Protein AF-A0A3D0U2L7-F1 (afdb_monomer_lite)

Secondary structure (DSSP, 8-state):
----HHHHHHHHTT-SEEEE-------THHHHTTTS---------TT-TTHHHHHHHHHHHHHH-S-SSSPP--SS--EEEES-EEEEE-TT--EEE-SS--TT-SEEE-TTGGGGBTSEE-TTS--EEE-GGGGGGEEEE-TTS-B-HHHHEEEETTEEEESS-EEEES----HHHHHHS-SEEEEETTSPPP-

Structure (mmCIF, N/CA/C/O backbone):
data_AF-A0A3D0U2L7-F1
#
_entry.id   AF-A0A3D0U2L7-F1
#
loop_
_atom_site.group_PDB
_atom_site.id
_atom_site.type_symbol
_atom_site.label_atom_id
_atom_site.label_alt_id
_atom_site.label_comp_id
_atom_site.label_asym_id
_atom_site.label_entity_id
_atom_site.label_seq_id
_atom_site.pdbx_PDB_ins_code
_atom_site.Cartn_x
_atom_site.Cartn_y
_atom_site.Cartn_z
_atom_site.occupancy
_atom_site.B_iso_or_equiv
_atom_site.auth_seq_id
_atom_site.auth_comp_id
_atom_site.auth_asym_id
_atom_site.auth_atom_id
_atom_site.pdbx_PDB_model_num
ATOM 1 N N . MET A 1 1 ? 3.841 -14.832 -9.439 1.00 59.00 1 MET A N 1
ATOM 2 C CA . MET A 1 1 ? 4.506 -14.350 -10.675 1.00 59.00 1 MET A CA 1
ATOM 3 C C . MET A 1 1 ? 5.959 -14.809 -10.644 1.00 59.00 1 MET A C 1
ATOM 5 O O . MET A 1 1 ? 6.452 -15.037 -9.545 1.00 59.00 1 MET A O 1
ATOM 9 N N . LYS A 1 2 ? 6.635 -15.027 -11.777 1.00 61.94 2 LYS A N 1
ATOM 10 C CA . LYS A 1 2 ? 8.048 -15.433 -11.740 1.00 61.94 2 LYS A CA 1
ATOM 11 C C . LYS A 1 2 ? 8.906 -14.172 -11.803 1.00 61.94 2 LYS A C 1
ATOM 13 O O . LYS A 1 2 ? 8.947 -13.522 -12.832 1.00 61.94 2 LYS A O 1
ATOM 18 N N . GLN A 1 3 ? 9.554 -13.818 -10.695 1.00 70.56 3 GLN A N 1
ATOM 19 C CA . GLN A 1 3 ? 10.630 -12.832 -10.733 1.00 70.56 3 GLN A CA 1
ATOM 20 C C . GLN A 1 3 ? 11.762 -13.405 -11.587 1.00 70.56 3 GLN A C 1
ATOM 22 O O . GLN A 1 3 ? 12.279 -14.486 -11.289 1.00 70.56 3 GLN A O 1
ATOM 27 N N . ASP A 1 4 ? 12.140 -12.693 -12.641 1.00 81.06 4 ASP A N 1
ATOM 28 C CA . ASP A 1 4 ? 13.328 -13.002 -13.421 1.00 81.06 4 ASP A CA 1
ATOM 29 C C . ASP A 1 4 ? 14.054 -11.727 -13.862 1.00 81.06 4 ASP A C 1
ATOM 31 O O . ASP A 1 4 ? 13.579 -10.604 -13.685 1.00 81.06 4 ASP A O 1
ATOM 35 N N . ALA A 1 5 ? 15.244 -11.917 -14.426 1.00 88.19 5 ALA A N 1
ATOM 36 C CA . ALA A 1 5 ? 16.128 -10.835 -14.834 1.00 88.19 5 ALA A CA 1
ATOM 37 C C . ALA A 1 5 ? 15.481 -9.854 -15.832 1.00 88.19 5 ALA A C 1
ATOM 39 O O . ALA A 1 5 ? 15.868 -8.689 -15.871 1.00 88.19 5 ALA A O 1
ATOM 40 N N . GLN A 1 6 ? 14.497 -10.292 -16.624 1.00 92.38 6 GLN A N 1
ATOM 41 C CA . GLN A 1 6 ? 13.858 -9.433 -17.622 1.00 92.38 6 GLN A CA 1
ATOM 42 C C . GLN A 1 6 ? 12.911 -8.427 -16.958 1.00 92.38 6 GLN A C 1
ATOM 44 O O . GLN A 1 6 ? 12.887 -7.259 -17.344 1.00 92.38 6 GLN A O 1
ATOM 49 N N . HIS A 1 7 ? 12.196 -8.843 -15.911 1.00 92.31 7 HIS A N 1
ATOM 50 C CA . HIS A 1 7 ? 11.360 -7.948 -15.103 1.00 92.31 7 HIS A CA 1
ATOM 51 C C . HIS A 1 7 ? 12.186 -6.900 -14.365 1.00 92.31 7 HIS A C 1
ATOM 53 O O . HIS A 1 7 ? 11.815 -5.724 -14.325 1.00 92.31 7 HIS A O 1
ATOM 59 N N . GLU A 1 8 ? 13.324 -7.318 -13.811 1.00 90.44 8 GLU A N 1
ATOM 60 C CA . GLU A 1 8 ? 14.254 -6.411 -13.141 1.00 90.44 8 GLU A CA 1
ATOM 61 C C . GLU A 1 8 ? 14.828 -5.392 -14.129 1.00 90.44 8 GLU A C 1
ATOM 63 O O . GLU A 1 8 ? 14.833 -4.195 -13.836 1.00 90.44 8 GLU A O 1
ATOM 68 N N . ALA A 1 9 ? 15.230 -5.843 -15.324 1.00 91.69 9 ALA A N 1
ATOM 69 C CA . ALA A 1 9 ? 15.728 -4.975 -16.387 1.00 91.69 9 ALA A CA 1
ATOM 70 C C . ALA A 1 9 ? 14.691 -3.912 -16.778 1.00 91.69 9 ALA A C 1
ATOM 72 O O . ALA A 1 9 ? 14.991 -2.719 -16.709 1.00 91.69 9 ALA A O 1
ATOM 73 N N . LEU A 1 10 ? 13.455 -4.323 -17.082 1.00 93.00 10 LEU A N 1
ATOM 74 C CA . LEU A 1 10 ? 12.370 -3.408 -17.446 1.00 93.00 10 LEU A CA 1
ATOM 75 C C . LEU A 1 10 ? 12.049 -2.414 -16.325 1.00 93.00 10 LEU A C 1
ATOM 77 O O . LEU A 1 10 ? 11.949 -1.213 -16.574 1.00 93.00 10 LEU A O 1
ATOM 81 N N . THR A 1 11 ? 11.923 -2.893 -15.087 1.00 92.56 11 THR A N 1
ATOM 82 C CA . THR A 1 11 ? 11.578 -2.047 -13.933 1.00 92.56 11 THR A CA 1
ATOM 83 C C . THR A 1 11 ? 12.671 -1.018 -13.641 1.00 92.56 11 THR A C 1
ATOM 85 O O . THR A 1 11 ? 12.371 0.141 -13.340 1.00 92.56 11 THR A O 1
ATOM 88 N N . SER A 1 12 ? 13.942 -1.411 -13.787 1.00 90.94 12 SER A N 1
ATOM 89 C CA . SER A 1 12 ? 15.101 -0.558 -13.492 1.00 90.94 12 SER A CA 1
ATOM 90 C C . SER A 1 12 ? 15.193 0.699 -14.366 1.00 90.94 12 SER A C 1
ATOM 92 O O . SER A 1 12 ? 15.829 1.676 -13.967 1.00 90.94 12 SER A O 1
ATOM 94 N N . LEU A 1 13 ? 14.513 0.715 -15.520 1.00 91.44 13 LEU A N 1
ATOM 95 C CA . LEU A 1 13 ? 14.414 1.892 -16.388 1.00 91.44 13 LEU A CA 1
ATOM 96 C C . LEU A 1 13 ? 13.599 3.025 -15.741 1.00 91.44 13 LEU A C 1
ATOM 98 O O . LEU A 1 13 ? 13.819 4.201 -16.042 1.00 91.44 13 LEU A O 1
ATOM 102 N N . PHE A 1 14 ? 12.669 2.684 -14.847 1.00 91.50 14 PHE A N 1
ATOM 103 C CA . PHE A 1 14 ? 11.705 3.621 -14.271 1.00 91.50 14 PHE A CA 1
ATOM 104 C C . PHE A 1 14 ? 11.969 3.898 -12.795 1.00 91.50 14 PHE A C 1
ATOM 106 O O . PHE A 1 14 ? 11.807 5.029 -12.340 1.00 91.50 14 PHE A O 1
ATOM 113 N N . THR A 1 15 ? 12.350 2.878 -12.025 1.00 89.25 15 THR A N 1
ATOM 114 C CA . THR A 1 15 ? 12.355 2.972 -10.563 1.00 89.25 15 THR A CA 1
ATOM 115 C C . THR A 1 15 ? 13.382 2.047 -9.912 1.00 89.25 15 THR A C 1
ATOM 117 O O . THR A 1 15 ? 13.985 1.180 -10.540 1.00 89.25 15 THR A O 1
ATOM 120 N N . LYS A 1 16 ? 13.585 2.254 -8.610 1.00 88.88 16 LYS A N 1
ATOM 121 C CA . LYS A 1 16 ? 14.463 1.450 -7.750 1.00 88.88 16 LYS A CA 1
ATOM 122 C C . LYS A 1 16 ? 13.713 0.368 -6.979 1.00 88.88 16 LYS A C 1
ATOM 124 O O . LYS A 1 16 ? 14.350 -0.365 -6.232 1.00 88.88 16 LYS A O 1
ATOM 129 N N . ARG A 1 17 ? 12.387 0.286 -7.119 1.00 89.62 17 ARG A N 1
ATOM 130 C CA . ARG A 1 17 ? 11.543 -0.663 -6.387 1.00 89.62 17 ARG A CA 1
ATOM 131 C C . ARG A 1 17 ? 10.712 -1.501 -7.334 1.00 89.62 17 ARG A C 1
ATOM 133 O O . ARG A 1 17 ? 10.086 -0.955 -8.234 1.00 89.62 17 ARG A O 1
ATOM 140 N N . MET A 1 18 ? 10.666 -2.801 -7.087 1.00 91.69 18 MET A N 1
ATOM 141 C CA . MET A 1 18 ? 9.826 -3.733 -7.828 1.00 91.69 18 MET A CA 1
ATOM 142 C C . MET A 1 18 ? 8.929 -4.496 -6.869 1.00 91.69 18 MET A C 1
ATOM 144 O O . MET A 1 18 ? 9.397 -5.040 -5.873 1.00 91.69 18 MET A O 1
ATOM 148 N N . LEU A 1 19 ? 7.642 -4.557 -7.194 1.00 90.69 19 LEU A 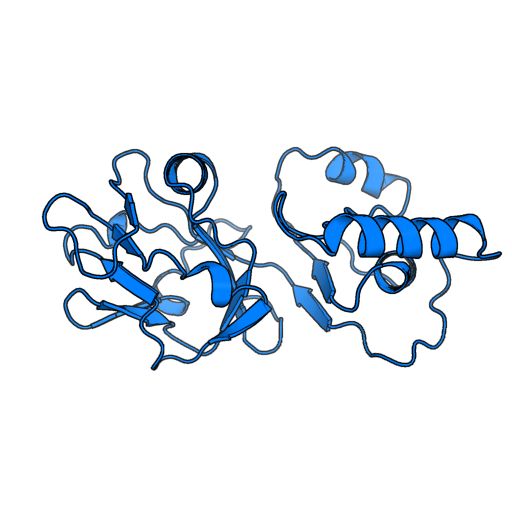N 1
ATOM 149 C CA . LEU A 1 19 ? 6.683 -5.392 -6.492 1.00 90.69 19 LEU A CA 1
ATOM 150 C C . LEU A 1 19 ? 6.503 -6.707 -7.248 1.00 90.69 19 LEU A C 1
ATOM 152 O O . LEU A 1 19 ? 6.168 -6.705 -8.431 1.00 90.69 19 LEU A O 1
ATOM 156 N N . VAL A 1 20 ? 6.672 -7.828 -6.558 1.00 90.44 20 VAL A N 1
ATOM 157 C CA . VAL A 1 20 ? 6.374 -9.159 -7.087 1.00 90.44 20 VAL A CA 1
ATOM 158 C C . VAL A 1 20 ? 5.229 -9.733 -6.277 1.00 90.44 20 VAL A C 1
ATOM 160 O O . VAL A 1 20 ? 5.362 -9.934 -5.077 1.00 90.44 20 VAL A O 1
ATOM 163 N N . THR A 1 21 ? 4.095 -10.001 -6.917 1.00 86.50 21 THR A N 1
ATOM 164 C CA . THR A 1 21 ? 2.913 -10.512 -6.219 1.00 86.50 21 THR A CA 1
ATOM 165 C C . THR A 1 21 ? 2.240 -11.654 -6.975 1.00 86.50 21 THR A C 1
ATOM 167 O O . THR A 1 21 ? 2.250 -11.720 -8.209 1.00 86.50 21 THR A O 1
ATOM 170 N N . GLY A 1 22 ? 1.680 -12.593 -6.222 1.00 81.75 22 GLY A N 1
ATOM 171 C CA . GLY A 1 22 ? 0.763 -13.628 -6.671 1.00 81.75 22 GLY A CA 1
ATOM 172 C C . GLY A 1 22 ? -0.703 -13.225 -6.527 1.00 81.75 22 GLY A C 1
ATOM 173 O O . GLY A 1 22 ? -1.568 -13.995 -6.952 1.00 81.75 22 GLY A O 1
ATOM 174 N N . LEU A 1 23 ? -0.994 -12.044 -5.964 1.00 80.56 23 LEU A N 1
ATOM 175 C CA . LEU A 1 23 ? -2.349 -11.502 -5.885 1.00 80.56 23 LEU A CA 1
ATOM 176 C C . LEU A 1 23 ? -2.966 -11.409 -7.284 1.00 80.56 23 LEU A C 1
ATOM 178 O O . LEU A 1 23 ? -2.336 -10.958 -8.240 1.00 80.56 23 LEU A O 1
ATOM 182 N N . ARG A 1 24 ? -4.214 -11.866 -7.393 1.00 81.62 24 ARG A N 1
ATOM 183 C CA . ARG A 1 24 ? -4.995 -11.842 -8.631 1.00 81.62 24 ARG A CA 1
ATOM 184 C C . ARG A 1 24 ? -5.946 -10.657 -8.566 1.00 81.62 24 ARG A C 1
ATOM 186 O O . ARG A 1 24 ? -6.946 -10.704 -7.857 1.00 81.62 24 ARG A O 1
ATOM 193 N N . LEU A 1 25 ? -5.596 -9.601 -9.282 1.00 80.94 25 LEU A N 1
ATOM 194 C CA . LEU A 1 25 ? -6.328 -8.342 -9.391 1.00 80.94 25 LEU A CA 1
ATOM 195 C C . LEU A 1 25 ? -7.288 -8.334 -10.595 1.00 80.94 25 LEU A C 1
ATOM 197 O O . LEU A 1 25 ? -8.069 -7.401 -10.755 1.00 80.94 25 LEU A O 1
ATOM 201 N N . GLY A 1 26 ? -7.232 -9.354 -11.459 1.00 84.06 26 GLY A N 1
ATOM 202 C CA . GLY A 1 26 ? -7.962 -9.379 -12.728 1.00 84.06 26 GLY A CA 1
ATOM 203 C C . GLY A 1 26 ? -7.377 -8.409 -13.758 1.00 84.06 26 GLY A C 1
ATOM 204 O O . GLY A 1 26 ? -8.089 -7.940 -14.646 1.00 84.06 26 GLY A O 1
ATOM 205 N N . ALA A 1 27 ? -6.093 -8.078 -13.625 1.00 85.81 27 ALA A N 1
ATOM 206 C CA . ALA A 1 27 ? -5.421 -7.085 -14.450 1.00 85.81 27 ALA A CA 1
ATOM 207 C C . ALA A 1 27 ? -4.906 -7.669 -15.777 1.00 85.81 27 ALA A C 1
ATOM 209 O O . ALA A 1 27 ? -4.639 -8.865 -15.896 1.00 85.81 27 ALA A O 1
ATOM 210 N N . LEU A 1 28 ? -4.698 -6.802 -16.777 1.00 87.00 28 LEU A N 1
ATOM 211 C CA . LEU A 1 28 ? -4.192 -7.202 -18.100 1.00 87.00 28 LEU A CA 1
ATOM 212 C C . LEU A 1 28 ? -2.834 -7.913 -18.029 1.00 87.00 28 LEU A C 1
ATOM 214 O O . LEU A 1 28 ? -2.606 -8.861 -18.781 1.00 87.00 28 LEU A O 1
ATOM 218 N N . PHE A 1 29 ? -1.954 -7.496 -17.112 1.00 85.38 29 PHE A N 1
ATOM 219 C CA . PHE A 1 29 ? -0.630 -8.102 -16.982 1.00 85.38 29 PHE A CA 1
ATOM 220 C C . PHE A 1 29 ? -0.703 -9.592 -16.620 1.00 85.38 29 PHE A C 1
ATOM 222 O O . PHE A 1 29 ? 0.135 -10.360 -17.073 1.00 85.38 29 PHE A O 1
ATOM 229 N N . GLU A 1 30 ? -1.739 -10.046 -15.903 1.00 85.38 30 GLU A N 1
ATOM 230 C CA . GLU A 1 30 ? -1.907 -11.466 -15.547 1.00 85.38 30 GLU A CA 1
ATOM 231 C C . GLU A 1 30 ? -2.113 -12.375 -16.766 1.00 85.38 30 GLU A C 1
ATOM 233 O O . GLU A 1 30 ? -1.891 -13.592 -16.701 1.00 85.38 30 GLU A O 1
ATOM 238 N N . TYR A 1 31 ? -2.587 -11.799 -17.872 1.00 86.88 31 TYR A N 1
ATOM 239 C CA . TYR A 1 31 ? -2.710 -12.492 -19.143 1.00 86.88 31 TYR A CA 1
ATOM 240 C C . TYR A 1 31 ? -1.423 -12.374 -19.964 1.00 86.88 31 TYR A C 1
ATOM 242 O O . TYR A 1 31 ? -0.906 -13.397 -20.409 1.00 86.88 31 TYR A O 1
ATOM 250 N N . SER A 1 32 ? -0.901 -11.154 -20.131 1.00 86.81 32 SER A N 1
ATOM 251 C CA . SER A 1 32 ? 0.274 -10.871 -20.972 1.00 86.81 32 SER A CA 1
ATOM 252 C C . SER A 1 32 ? 1.546 -11.583 -20.506 1.00 86.81 32 SER A C 1
ATOM 254 O O . SER A 1 32 ? 2.320 -12.057 -21.336 1.00 86.81 32 SER A O 1
ATOM 256 N N . GLU A 1 33 ? 1.708 -11.751 -19.190 1.00 87.06 33 GLU A N 1
ATOM 257 C CA . GLU A 1 33 ? 2.862 -12.396 -18.546 1.00 87.06 33 GLU A CA 1
ATOM 258 C C . GLU A 1 33 ? 3.081 -13.864 -18.963 1.00 87.06 33 GLU A C 1
ATOM 260 O O . GLU A 1 33 ? 4.105 -14.475 -18.674 1.00 87.06 33 GLU A O 1
ATOM 265 N N . ARG A 1 34 ? 2.113 -14.471 -19.657 1.00 85.75 34 ARG A N 1
ATOM 266 C CA . ARG A 1 34 ? 2.236 -15.837 -20.189 1.00 85.75 34 ARG A CA 1
ATOM 267 C C . ARG A 1 34 ? 3.158 -15.921 -21.399 1.00 85.75 34 ARG A C 1
ATOM 269 O O . ARG A 1 34 ? 3.749 -16.976 -21.622 1.00 85.75 34 ARG A O 1
ATOM 276 N N . ASP A 1 35 ? 3.243 -14.836 -22.162 1.00 88.88 35 ASP A N 1
ATOM 277 C CA . ASP A 1 35 ? 3.907 -14.803 -23.463 1.00 88.88 35 ASP A CA 1
ATOM 278 C C . ASP A 1 35 ? 5.111 -13.854 -23.472 1.00 88.88 35 ASP A C 1
ATOM 280 O O . ASP A 1 35 ? 6.074 -14.092 -24.204 1.00 88.88 35 ASP A O 1
ATOM 284 N N . VAL A 1 36 ? 5.069 -12.780 -22.673 1.00 90.00 36 VAL A N 1
ATOM 285 C CA . VAL A 1 36 ? 6.103 -11.737 -22.631 1.00 90.00 36 VAL A CA 1
ATOM 286 C C . VAL A 1 36 ? 6.299 -11.186 -21.212 1.00 90.00 36 VAL A C 1
ATOM 288 O O . VAL A 1 36 ? 5.307 -11.050 -20.494 1.00 90.00 36 VAL A O 1
ATOM 291 N N . PRO A 1 37 ? 7.532 -10.792 -20.823 1.00 90.31 37 PRO A N 1
ATOM 292 C CA . PRO A 1 37 ? 7.767 -10.104 -19.555 1.00 90.31 37 PRO A CA 1
ATOM 293 C C . PRO A 1 37 ? 6.920 -8.838 -19.475 1.00 90.31 37 PRO A C 1
ATOM 295 O O . PRO A 1 37 ? 6.997 -7.977 -20.359 1.00 90.31 37 PRO A O 1
ATOM 298 N N . THR A 1 38 ? 6.106 -8.723 -18.432 1.00 91.38 38 THR A N 1
ATOM 299 C CA . THR A 1 38 ? 5.147 -7.633 -18.282 1.00 91.38 38 THR A CA 1
ATOM 300 C C . THR A 1 38 ? 5.325 -6.951 -16.934 1.00 91.38 38 THR A C 1
ATOM 302 O O . THR A 1 38 ? 5.188 -7.552 -15.874 1.00 91.38 38 THR A O 1
ATOM 305 N N . VAL A 1 39 ? 5.564 -5.640 -16.968 1.00 92.12 39 VAL A N 1
ATOM 306 C CA . VAL A 1 39 ? 5.616 -4.797 -15.769 1.00 92.12 39 VAL A CA 1
ATOM 307 C C . VAL A 1 39 ? 4.520 -3.741 -15.827 1.00 92.12 39 VAL A C 1
ATOM 309 O O . VAL A 1 39 ? 4.210 -3.205 -16.890 1.00 92.12 39 VAL A O 1
ATOM 312 N N . THR A 1 40 ? 3.939 -3.433 -14.671 1.00 92.75 40 THR A N 1
ATOM 313 C CA . THR A 1 40 ? 3.086 -2.252 -14.495 1.00 92.75 40 THR A CA 1
ATOM 314 C C . THR A 1 40 ? 3.914 -1.188 -13.793 1.00 92.75 40 THR A C 1
ATOM 316 O O . THR A 1 40 ? 4.507 -1.463 -12.752 1.00 92.75 40 THR A O 1
ATOM 319 N N . ILE A 1 41 ? 3.979 0.010 -14.372 1.00 93.06 41 ILE A N 1
ATOM 320 C CA . ILE A 1 41 ? 4.733 1.125 -13.800 1.00 93.06 41 ILE A CA 1
ATOM 321 C C . ILE A 1 41 ? 3.758 2.101 -13.146 1.00 93.06 41 ILE A C 1
ATOM 323 O O . ILE A 1 41 ? 2.940 2.720 -13.824 1.00 93.06 41 ILE A O 1
ATOM 327 N N . GLU A 1 42 ? 3.885 2.263 -11.832 1.00 90.69 42 GLU A N 1
ATOM 328 C CA . GLU A 1 42 ? 3.210 3.316 -11.077 1.00 90.69 42 GLU A CA 1
ATOM 329 C C . GLU A 1 42 ? 4.194 4.464 -10.825 1.00 90.69 42 GLU A C 1
ATOM 331 O O . GLU A 1 42 ? 5.166 4.320 -10.084 1.00 90.69 42 GLU A O 1
ATOM 336 N N . CYS A 1 43 ? 3.968 5.610 -11.472 1.00 90.44 43 CYS A N 1
ATOM 337 C CA . CYS A 1 43 ? 4.886 6.754 -11.412 1.0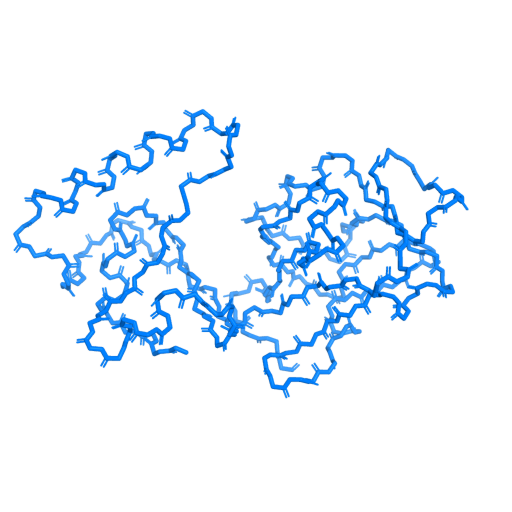0 90.44 43 CYS A CA 1
ATOM 338 C C . CYS A 1 43 ? 4.598 7.728 -10.259 1.00 90.44 43 CYS A C 1
ATOM 340 O O . CYS A 1 43 ? 5.365 8.662 -10.054 1.00 90.44 43 CYS A O 1
ATOM 342 N N . GLY A 1 44 ? 3.517 7.521 -9.506 1.00 85.75 44 GLY A N 1
ATOM 343 C CA . GLY A 1 44 ? 3.096 8.393 -8.410 1.00 85.75 44 GLY A CA 1
ATOM 344 C C . GLY A 1 44 ? 1.581 8.584 -8.372 1.00 85.75 44 GLY A C 1
ATOM 345 O O . GLY A 1 44 ? 0.851 8.103 -9.238 1.00 85.75 44 GLY A O 1
ATOM 346 N N . GLY A 1 45 ? 1.099 9.279 -7.339 1.00 81.38 45 GLY A N 1
ATOM 347 C CA . GLY A 1 45 ? -0.318 9.623 -7.210 1.00 81.38 45 GLY A CA 1
ATOM 348 C C . GLY A 1 45 ? -0.729 10.758 -8.151 1.00 81.38 45 GLY A C 1
ATOM 349 O O . GLY A 1 45 ? 0.106 11.529 -8.609 1.00 81.38 45 GLY A O 1
ATOM 350 N N . ALA A 1 46 ? -2.036 10.930 -8.372 1.00 79.69 46 ALA A N 1
ATOM 351 C CA . ALA A 1 46 ? -2.581 11.944 -9.288 1.00 79.69 46 ALA A CA 1
ATOM 352 C C . ALA A 1 46 ? -2.228 13.407 -8.937 1.00 79.69 46 ALA A C 1
ATOM 354 O O . ALA A 1 46 ? -2.472 14.303 -9.738 1.00 79.69 46 ALA A O 1
ATOM 355 N N . GLN A 1 47 ? -1.716 13.656 -7.730 1.00 81.31 47 GLN A N 1
ATOM 356 C CA . GLN A 1 47 ? -1.279 14.973 -7.259 1.00 81.31 47 GLN A CA 1
ATOM 357 C C . GLN A 1 47 ? 0.244 15.054 -7.064 1.00 81.31 47 GLN A C 1
ATOM 359 O O . GLN A 1 47 ? 0.730 16.071 -6.574 1.00 81.31 47 GLN A O 1
ATOM 364 N N . ASP A 1 48 ? 1.002 14.000 -7.395 1.00 84.00 48 ASP A N 1
ATOM 365 C CA . ASP A 1 48 ? 2.464 14.030 -7.308 1.00 84.00 48 ASP A CA 1
ATOM 366 C C . ASP A 1 48 ? 3.023 14.801 -8.515 1.00 84.00 48 ASP A C 1
ATOM 368 O O . ASP A 1 48 ? 2.931 14.315 -9.645 1.00 84.00 48 ASP A O 1
ATOM 372 N N . PRO A 1 49 ? 3.627 15.986 -8.309 1.00 84.62 49 PRO A N 1
ATOM 373 C CA . PRO A 1 49 ? 4.132 16.805 -9.405 1.00 84.62 49 PRO A CA 1
ATOM 374 C C . PRO A 1 49 ? 5.294 16.154 -10.166 1.00 84.62 49 PRO A C 1
ATOM 376 O O . PRO A 1 49 ? 5.637 16.628 -11.242 1.00 84.62 49 PRO A O 1
ATOM 379 N N . ARG A 1 50 ? 5.917 15.096 -9.624 1.00 89.25 50 ARG A N 1
ATOM 380 C CA . ARG A 1 50 ? 7.014 14.363 -10.276 1.00 89.25 50 ARG A CA 1
ATOM 381 C C . ARG A 1 50 ? 6.540 13.140 -11.056 1.00 89.25 50 ARG A C 1
ATOM 383 O O . ARG A 1 50 ? 7.366 12.512 -11.714 1.00 89.25 50 ARG A O 1
ATOM 390 N N . ALA A 1 51 ? 5.259 12.773 -10.972 1.00 91.62 51 ALA A N 1
ATOM 391 C CA . ALA A 1 51 ? 4.759 11.559 -11.615 1.00 91.62 51 ALA A CA 1
ATOM 392 C C . ALA A 1 51 ? 4.968 11.592 -13.135 1.00 91.62 51 ALA A C 1
ATOM 394 O O . ALA A 1 51 ? 5.444 10.613 -13.713 1.00 91.62 51 ALA A O 1
ATOM 395 N N . ASP A 1 52 ? 4.695 12.741 -13.757 1.00 92.19 52 ASP A N 1
ATOM 396 C CA . ASP A 1 52 ? 4.879 12.938 -15.196 1.00 92.19 52 ASP A CA 1
ATOM 397 C C . ASP A 1 52 ? 6.358 12.849 -15.600 1.00 92.19 52 ASP A C 1
ATOM 399 O O . ASP A 1 52 ? 6.683 12.191 -16.589 1.00 92.19 52 ASP A O 1
ATOM 403 N N . ASP A 1 53 ? 7.261 13.440 -14.811 1.00 92.75 53 ASP A N 1
ATOM 404 C CA . ASP A 1 53 ? 8.705 13.392 -15.067 1.00 92.75 53 ASP A CA 1
ATOM 405 C C . ASP A 1 53 ? 9.240 11.955 -14.972 1.00 92.75 53 ASP A C 1
ATOM 407 O O . ASP A 1 53 ? 9.952 11.494 -15.865 1.00 92.75 53 ASP A O 1
ATOM 411 N N . ILE A 1 54 ? 8.850 11.211 -13.929 1.00 91.44 54 ILE A N 1
ATOM 412 C CA . ILE A 1 54 ? 9.241 9.804 -13.740 1.00 91.44 54 ILE A CA 1
ATOM 413 C C . ILE A 1 54 ? 8.758 8.953 -14.920 1.00 91.44 54 ILE A C 1
ATOM 415 O O . ILE A 1 54 ? 9.526 8.153 -15.465 1.00 91.44 54 ILE A O 1
ATOM 419 N N . ALA A 1 55 ? 7.499 9.135 -15.331 1.00 94.19 55 ALA A N 1
ATOM 420 C CA . ALA A 1 55 ? 6.921 8.422 -16.463 1.00 94.19 55 ALA A CA 1
ATOM 421 C C . ALA A 1 55 ? 7.667 8.747 -17.762 1.00 94.19 55 ALA A C 1
ATOM 423 O O . ALA A 1 55 ? 8.090 7.842 -18.485 1.00 94.19 55 ALA A O 1
ATOM 424 N N . TYR A 1 56 ? 7.858 10.036 -18.046 1.00 95.38 56 TYR A N 1
ATOM 425 C CA . TYR A 1 56 ? 8.496 10.504 -19.267 1.00 95.38 56 TYR A CA 1
ATOM 426 C C . TYR A 1 56 ? 9.949 10.040 -19.365 1.00 95.38 56 TYR A C 1
ATOM 428 O O . TYR A 1 56 ? 10.340 9.461 -20.378 1.00 95.38 56 TYR A O 1
ATOM 436 N N . GLU A 1 57 ? 10.751 10.231 -18.317 1.00 94.56 57 GLU A N 1
ATOM 437 C CA . GLU A 1 57 ? 12.154 9.818 -18.319 1.00 94.56 57 GLU A CA 1
ATOM 438 C C . GLU A 1 57 ? 12.313 8.308 -18.512 1.00 94.56 57 GLU A C 1
ATOM 440 O O . GLU A 1 57 ? 13.169 7.868 -19.284 1.00 94.56 57 GLU A O 1
ATOM 445 N N . GLY A 1 58 ? 11.486 7.505 -17.838 1.00 94.00 58 GLY A N 1
ATOM 446 C CA . GLY A 1 58 ? 11.505 6.056 -18.002 1.00 94.00 58 GLY A CA 1
ATOM 447 C C . GLY A 1 58 ? 11.101 5.622 -19.413 1.00 94.00 58 GLY A C 1
ATOM 448 O O . GLY A 1 58 ? 11.768 4.774 -20.007 1.00 94.00 58 GLY A O 1
ATOM 449 N N . LEU A 1 59 ? 10.084 6.262 -20.005 1.00 96.62 59 LEU A N 1
ATOM 450 C CA . LEU A 1 59 ? 9.684 6.023 -21.396 1.00 96.62 59 LEU A CA 1
ATOM 451 C C . LEU A 1 59 ? 10.785 6.408 -22.388 1.00 96.62 59 LEU A C 1
ATOM 453 O O . LEU A 1 59 ? 11.018 5.677 -23.347 1.00 96.62 59 LEU A O 1
ATOM 457 N N . VAL A 1 60 ? 11.493 7.516 -22.156 1.00 96.75 60 VAL A N 1
ATOM 458 C CA . VAL A 1 60 ? 12.649 7.910 -22.974 1.00 96.75 60 VAL A CA 1
ATOM 459 C C . VAL A 1 60 ? 13.749 6.854 -22.884 1.00 96.75 60 VAL A C 1
ATOM 461 O O . VAL A 1 60 ? 14.256 6.426 -23.922 1.00 96.75 60 VAL A O 1
ATOM 464 N N . ARG A 1 61 ? 14.105 6.383 -21.681 1.00 94.38 61 ARG A N 1
ATOM 465 C CA . ARG A 1 61 ? 15.099 5.304 -21.507 1.00 94.38 61 ARG A CA 1
ATOM 466 C C . ARG A 1 61 ? 14.668 4.030 -22.236 1.00 94.38 61 ARG A C 1
ATOM 468 O O . ARG A 1 61 ? 15.465 3.468 -22.978 1.00 94.38 61 ARG A O 1
ATOM 475 N N . TYR A 1 62 ? 13.408 3.625 -22.093 1.00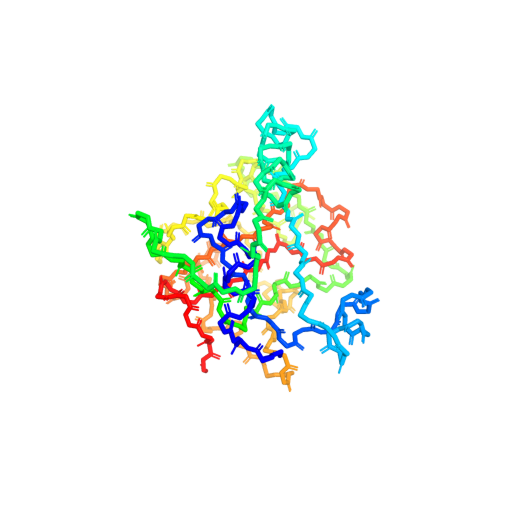 95.12 62 TYR A N 1
ATOM 476 C CA . TYR A 1 62 ? 12.848 2.461 -22.782 1.00 95.12 62 TYR A CA 1
ATOM 477 C C . TYR A 1 62 ? 12.894 2.599 -24.311 1.00 95.12 62 TYR A C 1
ATOM 479 O O . TYR A 1 62 ? 13.349 1.692 -24.999 1.00 95.12 62 TYR A O 1
ATOM 487 N N . ALA A 1 63 ? 12.465 3.741 -24.855 1.00 96.88 63 ALA A N 1
ATOM 488 C CA . ALA A 1 63 ? 12.369 3.957 -26.300 1.00 96.88 63 ALA A CA 1
ATOM 489 C C . ALA A 1 63 ? 13.731 4.139 -26.992 1.00 96.88 63 ALA A C 1
ATOM 491 O O . ALA A 1 63 ? 13.831 3.956 -28.205 1.00 96.88 63 ALA A O 1
ATOM 492 N N . THR A 1 64 ? 14.763 4.544 -26.247 1.00 95.25 64 THR A N 1
ATOM 493 C CA . THR A 1 64 ? 16.105 4.827 -26.786 1.00 95.25 64 THR A CA 1
ATOM 494 C C . THR A 1 64 ? 17.114 3.706 -26.551 1.00 95.25 64 THR A C 1
ATOM 496 O O . THR A 1 64 ? 18.168 3.695 -27.190 1.00 95.25 64 THR A O 1
ATOM 499 N N . ALA A 1 65 ? 16.823 2.764 -25.654 1.00 92.50 65 ALA A N 1
ATOM 500 C CA . ALA A 1 65 ? 17.709 1.649 -25.364 1.00 92.50 65 ALA A CA 1
ATOM 501 C C . ALA A 1 65 ? 17.728 0.629 -26.513 1.00 92.50 65 ALA A C 1
ATOM 503 O O . ALA A 1 65 ? 16.695 0.256 -27.062 1.00 92.50 65 ALA A O 1
ATOM 504 N N . ASN A 1 66 ? 18.923 0.129 -26.843 1.00 92.75 66 ASN A N 1
ATOM 505 C CA . ASN A 1 66 ? 19.079 -0.960 -27.816 1.00 92.75 66 ASN A CA 1
ATOM 506 C C . ASN A 1 66 ? 18.603 -2.313 -27.260 1.00 92.75 66 ASN A C 1
ATOM 508 O O . ASN A 1 66 ? 18.257 -3.207 -28.027 1.00 92.75 66 ASN A O 1
ATOM 512 N N . ASP A 1 67 ? 18.631 -2.466 -25.935 1.00 92.56 67 ASP A N 1
ATOM 513 C CA . ASP A 1 67 ? 18.209 -3.658 -25.208 1.00 92.56 67 ASP A CA 1
ATOM 514 C C . ASP A 1 67 ? 17.631 -3.239 -23.851 1.00 92.56 67 ASP A C 1
ATOM 516 O O . ASP A 1 67 ? 18.297 -2.559 -23.069 1.00 92.56 67 ASP A O 1
ATOM 520 N N . VAL A 1 68 ? 16.385 -3.640 -23.602 1.00 93.06 68 VAL A N 1
ATOM 521 C CA . VAL A 1 68 ? 15.614 -3.345 -22.383 1.00 93.06 68 VAL A CA 1
ATOM 522 C C . VAL A 1 68 ? 15.356 -4.586 -21.525 1.00 93.06 68 VAL A C 1
ATOM 524 O O . VAL A 1 68 ? 14.777 -4.469 -20.450 1.00 93.06 68 VAL A O 1
ATOM 527 N N . LEU A 1 69 ? 15.748 -5.775 -21.998 1.00 93.25 69 LEU A N 1
ATOM 528 C CA . LEU A 1 69 ? 15.481 -7.055 -21.331 1.00 93.25 69 LEU A CA 1
ATOM 529 C C . LEU A 1 69 ? 16.727 -7.652 -20.675 1.00 93.25 69 LEU A C 1
ATOM 531 O O . LEU A 1 69 ? 16.605 -8.570 -19.865 1.00 93.25 69 LEU A O 1
ATOM 535 N N . THR A 1 70 ? 17.915 -7.143 -20.998 1.00 89.88 70 THR A N 1
ATOM 536 C CA . THR A 1 70 ? 19.149 -7.497 -20.294 1.00 89.88 70 THR A CA 1
ATOM 537 C C . THR A 1 70 ? 19.405 -6.511 -19.153 1.00 89.88 70 THR A C 1
ATOM 539 O O . THR A 1 70 ? 19.506 -5.308 -19.418 1.00 89.88 70 THR A O 1
ATOM 542 N N . PRO A 1 71 ? 19.567 -6.979 -17.898 1.00 81.12 71 PRO A N 1
ATOM 543 C CA . PRO A 1 71 ? 19.950 -6.117 -16.789 1.00 81.12 71 PRO A CA 1
ATOM 544 C C . PRO A 1 71 ? 21.237 -5.367 -17.111 1.00 81.12 71 PRO A C 1
ATOM 546 O O . PRO A 1 71 ? 22.282 -5.970 -17.366 1.00 81.12 71 PRO A O 1
ATOM 549 N N . GLN A 1 72 ? 21.160 -4.043 -17.091 1.00 72.44 72 GLN A N 1
ATOM 550 C CA . GLN A 1 72 ? 22.348 -3.209 -17.148 1.00 72.44 72 GLN A CA 1
ATOM 551 C C . GLN A 1 72 ? 22.898 -3.044 -15.728 1.00 72.44 72 GLN A C 1
ATOM 553 O O . GLN A 1 72 ? 22.120 -3.051 -14.771 1.00 72.44 72 GLN A O 1
ATOM 558 N N . PRO A 1 73 ? 24.220 -2.879 -15.556 1.00 62.81 73 PRO A N 1
ATOM 559 C CA . PRO A 1 73 ? 24.781 -2.464 -14.279 1.00 62.81 73 PRO A CA 1
ATOM 560 C C . PRO A 1 73 ? 24.168 -1.111 -13.896 1.00 62.81 73 PRO A C 1
ATOM 562 O O . PRO A 1 73 ? 24.535 -0.076 -14.447 1.00 62.81 73 PRO A O 1
ATOM 565 N N . ALA A 1 74 ? 23.184 -1.124 -13.003 1.00 59.41 74 ALA A N 1
ATOM 566 C CA . ALA A 1 74 ? 22.612 0.087 -12.445 1.00 59.41 74 ALA A CA 1
ATOM 567 C C . ALA A 1 74 ? 23.467 0.539 -11.256 1.00 59.41 74 ALA A C 1
ATOM 569 O O . ALA A 1 74 ? 23.947 -0.285 -10.476 1.00 59.41 74 ALA A O 1
ATOM 570 N N . ASP A 1 75 ? 23.599 1.852 -11.067 1.00 56.44 75 ASP A N 1
ATOM 571 C CA . ASP A 1 75 ? 24.257 2.426 -9.882 1.00 56.44 75 ASP A CA 1
ATOM 572 C C . ASP A 1 75 ? 23.495 2.119 -8.575 1.00 56.44 75 ASP A C 1
ATOM 574 O O . ASP A 1 75 ? 23.977 2.394 -7.475 1.00 56.44 75 ASP A O 1
ATOM 578 N N . TRP A 1 76 ? 22.283 1.565 -8.675 1.00 64.50 76 TRP A N 1
ATOM 579 C CA . TRP A 1 76 ? 21.418 1.212 -7.558 1.00 64.50 76 TRP A CA 1
ATOM 580 C C . TRP A 1 76 ? 20.992 -0.256 -7.620 1.00 64.50 76 TRP A C 1
ATOM 582 O O . TRP A 1 76 ? 20.635 -0.773 -8.675 1.00 64.50 76 TRP A O 1
ATOM 592 N N . GLN A 1 77 ? 20.967 -0.916 -6.460 1.00 74.25 77 GLN A N 1
ATOM 593 C CA . GLN A 1 77 ? 20.312 -2.216 -6.326 1.00 74.25 77 GLN A CA 1
ATOM 594 C C . GLN A 1 77 ? 18.794 -2.024 -6.336 1.00 74.25 77 GLN A C 1
ATOM 596 O O . GLN A 1 77 ? 18.273 -1.136 -5.657 1.00 74.25 77 GLN A O 1
ATOM 601 N N . LEU A 1 78 ? 18.103 -2.848 -7.125 1.00 85.50 78 LEU A N 1
ATOM 602 C CA . LEU A 1 78 ? 16.649 -2.900 -7.151 1.00 85.50 78 LEU A CA 1
ATOM 603 C C . LEU A 1 78 ? 16.153 -3.511 -5.835 1.00 85.50 78 LEU A C 1
ATOM 605 O O . LEU A 1 78 ? 16.508 -4.634 -5.484 1.00 85.50 78 LEU A O 1
ATOM 609 N N . GLU A 1 79 ? 15.339 -2.764 -5.103 1.00 89.69 79 GLU A N 1
ATOM 610 C CA . GLU A 1 79 ? 14.649 -3.251 -3.916 1.00 89.69 79 GLU A CA 1
ATOM 611 C C . GLU A 1 79 ? 13.402 -4.023 -4.354 1.00 89.69 79 GLU A C 1
ATOM 613 O O . GLU A 1 79 ? 12.482 -3.455 -4.945 1.00 89.69 79 GLU A O 1
ATOM 618 N N . VAL A 1 80 ? 13.373 -5.325 -4.076 1.00 90.12 80 VAL A N 1
ATOM 619 C CA . VAL A 1 80 ? 12.262 -6.199 -4.464 1.00 90.12 80 VAL A CA 1
ATOM 620 C C . VAL A 1 80 ? 11.380 -6.481 -3.253 1.00 90.12 80 VAL A C 1
ATOM 622 O O . VAL A 1 80 ? 11.859 -6.969 -2.233 1.00 90.12 80 VAL A O 1
ATOM 625 N N . LEU A 1 81 ? 10.089 -6.178 -3.378 1.00 91.75 81 LEU A N 1
ATOM 626 C CA . LEU A 1 81 ? 9.062 -6.430 -2.369 1.00 91.75 81 LEU A CA 1
ATOM 627 C C . LEU A 1 81 ? 8.197 -7.604 -2.836 1.00 91.75 81 LEU A C 1
ATOM 629 O O . LEU A 1 81 ? 7.581 -7.527 -3.899 1.00 91.75 81 LEU A O 1
ATOM 633 N N . THR A 1 82 ? 8.162 -8.692 -2.069 1.00 91.12 82 THR A N 1
ATOM 634 C CA . THR A 1 82 ? 7.626 -9.985 -2.525 1.00 91.12 82 THR A CA 1
ATOM 635 C C . THR A 1 82 ? 6.387 -10.413 -1.745 1.00 91.12 82 THR A C 1
ATOM 637 O O . THR A 1 82 ? 6.398 -10.413 -0.520 1.00 91.12 82 THR A O 1
ATOM 640 N N . GLU A 1 83 ? 5.353 -10.842 -2.473 1.00 90.25 83 GLU A N 1
ATOM 641 C CA . GLU A 1 83 ? 4.069 -11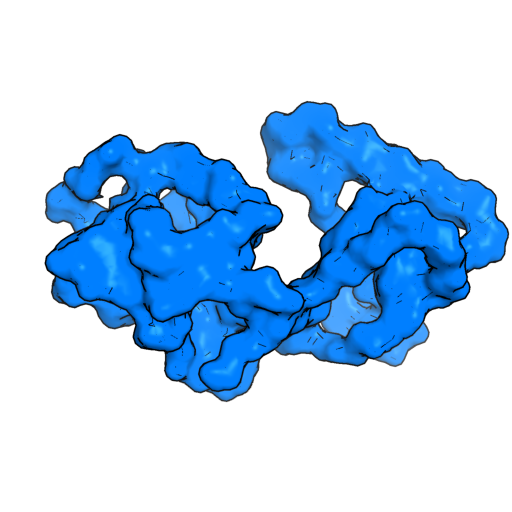.367 -1.981 1.00 90.25 83 GLU A CA 1
ATOM 642 C C . GLU A 1 83 ? 3.485 -10.530 -0.830 1.00 90.25 83 GLU A C 1
ATOM 644 O O . GLU A 1 83 ? 3.311 -11.028 0.288 1.00 90.25 83 GLU A O 1
ATOM 649 N N . PRO A 1 84 ? 3.193 -9.241 -1.082 1.00 92.75 84 PRO A N 1
ATOM 650 C CA . PRO A 1 84 ? 2.585 -8.396 -0.073 1.00 92.75 84 PRO A CA 1
ATOM 651 C C . PRO A 1 84 ? 1.221 -8.914 0.352 1.00 92.75 84 PRO A C 1
ATOM 653 O O . PRO A 1 84 ? 0.445 -9.434 -0.454 1.00 92.75 84 PRO A O 1
ATOM 656 N N . VAL A 1 85 ? 0.901 -8.684 1.618 1.00 94.12 85 VAL A N 1
ATOM 657 C CA . VAL A 1 85 ? -0.464 -8.846 2.111 1.00 94.12 85 VAL A CA 1
ATOM 658 C C . VAL A 1 85 ? -1.232 -7.556 1.905 1.00 94.12 85 VAL A C 1
ATOM 660 O O . VAL A 1 85 ? -0.666 -6.460 1.932 1.00 94.12 85 VAL A O 1
ATOM 663 N N . ARG A 1 86 ? -2.538 -7.700 1.723 1.00 94.31 86 ARG A N 1
ATOM 664 C CA . ARG A 1 86 ? -3.462 -6.587 1.564 1.00 94.31 86 ARG A CA 1
ATOM 665 C C . ARG A 1 86 ? -4.276 -6.438 2.839 1.00 94.31 86 ARG A C 1
ATOM 667 O O . ARG A 1 86 ? -4.806 -7.427 3.343 1.00 94.31 86 ARG A O 1
ATOM 674 N N . LEU A 1 87 ? -4.353 -5.219 3.365 1.00 96.06 87 LEU A N 1
ATOM 675 C CA . LEU A 1 87 ? -5.253 -4.904 4.465 1.00 96.06 87 LEU A CA 1
ATOM 676 C C . LEU A 1 87 ? -6.577 -4.415 3.896 1.00 96.06 87 LEU A C 1
ATOM 678 O O . LEU A 1 87 ? -6.667 -3.321 3.343 1.00 96.06 87 LEU A O 1
ATOM 682 N N . GLU A 1 88 ? -7.601 -5.234 4.059 1.00 97.06 88 GLU A N 1
ATOM 683 C CA . GLU A 1 88 ? -8.954 -4.985 3.582 1.00 97.06 88 GLU A CA 1
ATOM 684 C C . GLU A 1 88 ? -9.880 -4.684 4.757 1.00 97.06 88 GLU A C 1
ATOM 686 O O . GLU A 1 88 ? -9.649 -5.103 5.898 1.00 97.06 88 GLU A O 1
ATOM 691 N N . LEU A 1 89 ? -10.947 -3.947 4.470 1.00 97.44 89 LEU A N 1
ATOM 692 C CA . LEU A 1 89 ? -12.007 -3.681 5.428 1.00 97.44 89 LEU A CA 1
ATOM 693 C C . LEU A 1 89 ? -13.207 -4.563 5.101 1.00 97.44 89 LEU A C 1
ATOM 695 O O . LEU A 1 89 ? -13.567 -4.722 3.938 1.00 97.44 89 LEU A O 1
ATOM 699 N N . ARG A 1 90 ? -13.878 -5.087 6.128 1.00 96.81 90 ARG A N 1
ATOM 700 C CA . ARG A 1 90 ? -15.215 -5.664 5.938 1.00 96.81 90 ARG A CA 1
ATOM 701 C C . ARG A 1 90 ? -16.182 -4.603 5.397 1.00 96.81 90 ARG A C 1
ATOM 703 O O . ARG A 1 90 ? -16.108 -3.437 5.784 1.00 96.81 90 ARG A O 1
ATOM 710 N N . ASP A 1 91 ? -17.149 -5.017 4.580 1.00 93.69 91 ASP A N 1
ATOM 711 C CA . ASP A 1 91 ? -18.131 -4.118 3.947 1.00 93.69 91 ASP A CA 1
ATOM 712 C C . ASP A 1 91 ? -18.888 -3.223 4.947 1.00 93.69 91 ASP A C 1
ATOM 714 O O . ASP A 1 91 ? -19.215 -2.062 4.661 1.00 93.69 91 ASP A O 1
ATOM 718 N N . ASP A 1 92 ? -19.160 -3.751 6.142 1.00 95.75 92 ASP A N 1
ATOM 719 C CA . ASP A 1 92 ? -19.874 -3.070 7.220 1.00 95.75 92 ASP A CA 1
ATOM 720 C C . ASP A 1 92 ? -18.990 -2.130 8.057 1.00 95.75 92 ASP A C 1
ATOM 722 O O . ASP A 1 92 ? -19.504 -1.411 8.918 1.00 95.75 92 ASP A O 1
ATOM 726 N N . ALA A 1 93 ? -17.684 -2.072 7.784 1.00 97.31 93 ALA A N 1
ATOM 727 C CA . ALA A 1 93 ? -16.761 -1.177 8.462 1.00 97.31 93 ALA A CA 1
ATOM 728 C C . ALA A 1 93 ? -17.002 0.294 8.106 1.00 97.31 93 ALA A C 1
ATOM 730 O O . ALA A 1 93 ? -17.285 0.669 6.960 1.00 97.31 93 ALA A O 1
ATOM 731 N N . ARG A 1 94 ? -16.850 1.158 9.106 1.00 97.56 94 ARG A N 1
ATOM 732 C CA . ARG A 1 94 ? -16.834 2.614 8.971 1.00 97.56 94 ARG A CA 1
ATOM 733 C C . ARG A 1 94 ? -15.421 3.115 9.198 1.00 97.56 94 ARG A C 1
ATOM 735 O O . ARG A 1 94 ? -14.895 2.994 10.300 1.00 97.56 94 ARG A O 1
ATOM 742 N N . ILE A 1 95 ? -14.838 3.704 8.164 1.00 97.75 95 ILE A N 1
ATOM 743 C CA . ILE A 1 95 ? -13.533 4.350 8.237 1.00 97.75 95 ILE A CA 1
ATOM 744 C C . ILE A 1 95 ? -13.673 5.860 8.063 1.00 97.75 95 ILE A C 1
ATOM 746 O O . ILE A 1 95 ? -14.479 6.324 7.255 1.00 97.75 95 ILE A O 1
ATOM 750 N N . THR A 1 96 ? -12.873 6.610 8.813 1.00 97.75 96 THR A N 1
ATOM 751 C CA . THR A 1 96 ? -12.686 8.050 8.637 1.00 97.75 96 THR A CA 1
ATOM 752 C C . THR A 1 96 ? -11.208 8.420 8.738 1.00 97.75 96 THR A C 1
ATOM 754 O O . THR A 1 96 ? -10.389 7.622 9.205 1.00 97.75 96 THR A O 1
ATOM 757 N N . TYR A 1 97 ? -10.881 9.639 8.313 1.00 97.62 97 TYR A N 1
ATOM 758 C CA . TYR A 1 97 ? -9.543 10.210 8.427 1.00 97.62 97 TYR A CA 1
ATOM 759 C C . TYR A 1 97 ? -9.603 11.476 9.280 1.00 97.62 97 TYR A C 1
ATOM 761 O O . TYR A 1 97 ? -10.325 12.415 8.945 1.00 97.62 97 TYR A O 1
ATOM 769 N N . SER A 1 98 ? -8.895 11.483 10.408 1.00 97.44 98 SER A N 1
ATOM 770 C CA . SER A 1 98 ? -8.975 12.537 11.427 1.00 97.44 98 SER A CA 1
ATOM 771 C C . SER A 1 98 ? -7.717 12.552 12.299 1.00 97.44 98 SER A C 1
ATOM 773 O O . SER A 1 98 ? -7.083 11.520 12.506 1.00 97.44 98 SER A O 1
ATOM 775 N N . GLU A 1 99 ? -7.368 13.724 12.834 1.00 97.06 99 GLU A N 1
ATOM 776 C CA . GLU A 1 99 ? -6.221 13.929 13.742 1.00 97.06 99 GLU A CA 1
ATOM 777 C C . GLU A 1 99 ? -6.380 13.210 15.096 1.00 97.06 99 GLU A C 1
ATOM 779 O O . GLU A 1 99 ? -5.428 13.070 15.862 1.00 97.06 99 GLU A O 1
ATOM 784 N N . ALA A 1 100 ? -7.599 12.775 15.414 1.00 96.94 100 ALA A N 1
ATOM 785 C CA . ALA A 1 100 ? -7.937 12.036 16.622 1.00 96.94 100 ALA A CA 1
ATOM 786 C C . ALA A 1 100 ? -9.024 10.998 16.329 1.00 96.94 100 ALA A C 1
ATOM 788 O O . ALA A 1 100 ? -9.768 11.138 15.355 1.00 96.94 100 ALA A O 1
ATOM 789 N N . GLU A 1 101 ? -9.136 9.999 17.208 1.00 97.00 101 GLU A N 1
ATOM 790 C CA . GLU A 1 101 ? -10.175 8.966 17.165 1.00 97.00 101 GLU A CA 1
ATOM 791 C C . GLU A 1 101 ? -11.586 9.553 17.002 1.00 97.00 101 GLU A C 1
ATOM 793 O O . GLU A 1 101 ? -11.989 10.464 17.731 1.00 97.00 101 GLU A O 1
ATOM 798 N N . ASP A 1 102 ? -12.357 8.978 16.078 1.00 96.62 102 ASP A N 1
ATOM 799 C CA . ASP A 1 102 ? -13.767 9.300 15.883 1.00 96.62 102 ASP A CA 1
ATOM 800 C C . ASP A 1 102 ? -14.671 8.258 16.560 1.00 96.62 102 ASP A C 1
ATOM 802 O O . ASP A 1 102 ? -14.672 7.069 16.228 1.00 96.62 102 ASP A O 1
ATOM 806 N N . VAL A 1 103 ? -15.516 8.727 17.480 1.00 94.50 103 VAL A N 1
ATOM 807 C CA . VAL A 1 103 ? -16.474 7.898 18.226 1.00 94.50 103 VAL A CA 1
ATOM 808 C C . VAL A 1 103 ? -17.539 7.238 17.344 1.00 94.50 103 VAL A C 1
ATOM 810 O O . VAL A 1 103 ? -18.176 6.277 17.780 1.00 94.50 103 VAL A O 1
ATOM 813 N N . TYR A 1 104 ? -17.749 7.699 16.111 1.00 95.88 104 TYR A N 1
ATOM 814 C CA . TYR A 1 104 ? -18.726 7.150 15.165 1.00 95.88 104 TYR A CA 1
ATOM 815 C C . TYR A 1 104 ? -18.119 6.206 14.122 1.00 95.88 104 TYR A C 1
ATOM 817 O O . TYR A 1 104 ? -18.872 5.478 13.462 1.00 95.88 104 TYR A O 1
ATOM 825 N N . ALA A 1 105 ? -16.792 6.188 13.987 1.00 97.62 105 ALA A N 1
ATOM 826 C CA . ALA A 1 105 ? -16.075 5.295 13.086 1.00 97.62 105 ALA A CA 1
ATOM 827 C C . ALA A 1 105 ? -15.630 4.014 13.808 1.00 97.62 105 ALA A C 1
ATOM 829 O O . ALA A 1 105 ? -15.510 3.980 15.030 1.00 97.62 105 ALA A O 1
ATOM 830 N N . ASP A 1 106 ? -15.427 2.941 13.053 1.00 98.31 106 ASP A N 1
ATOM 831 C CA . ASP A 1 106 ? -14.816 1.702 13.542 1.00 98.31 106 ASP A CA 1
ATOM 832 C C . ASP A 1 106 ? -13.281 1.795 13.468 1.00 98.31 106 ASP A C 1
ATOM 834 O O . ASP A 1 106 ? -12.577 1.340 14.371 1.00 98.31 106 ASP A O 1
ATOM 838 N N . ILE A 1 107 ? -12.786 2.419 12.390 1.00 98.38 107 ILE A N 1
ATOM 839 C CA . ILE A 1 107 ? -11.378 2.703 12.111 1.00 98.38 107 ILE A CA 1
ATOM 840 C C . ILE A 1 107 ? -11.217 4.214 11.895 1.00 98.38 107 ILE A C 1
ATOM 842 O O . ILE A 1 107 ? -11.965 4.823 11.129 1.00 98.38 107 ILE A O 1
ATOM 846 N N . THR A 1 108 ? -10.214 4.819 12.522 1.00 98.50 108 THR A N 1
ATOM 847 C CA . THR A 1 108 ? -9.771 6.190 12.230 1.00 98.50 108 THR A CA 1
ATOM 848 C C . THR A 1 108 ? -8.285 6.177 11.900 1.00 98.50 108 THR A C 1
ATOM 850 O O . THR A 1 108 ? -7.492 5.721 12.721 1.00 98.50 108 THR A O 1
ATOM 853 N N . LEU A 1 109 ? -7.890 6.683 10.732 1.00 98.06 109 LEU A N 1
ATOM 854 C CA . LEU A 1 109 ? -6.478 6.920 10.411 1.00 98.06 109 LEU A CA 1
ATOM 855 C C . LEU A 1 109 ? -6.159 8.425 10.397 1.00 98.06 109 LEU A C 1
ATOM 857 O O . LEU A 1 109 ? -7.055 9.227 10.133 1.00 98.06 109 LEU A O 1
ATOM 861 N N . PRO A 1 110 ? -4.906 8.840 10.641 1.00 97.19 110 PRO A N 1
ATOM 862 C CA . PRO A 1 110 ? -4.488 10.224 10.444 1.00 97.19 110 PRO A CA 1
ATOM 863 C C . PRO A 1 110 ? -4.711 10.698 8.994 1.00 97.19 110 PRO A C 1
ATOM 865 O O . PRO A 1 110 ? -4.542 9.900 8.067 1.00 97.19 110 PRO A O 1
ATOM 868 N N . PRO A 1 111 ? -5.033 11.984 8.750 1.00 95.44 111 PRO A N 1
ATOM 869 C CA . PRO A 1 111 ? -5.263 12.506 7.398 1.00 95.44 111 PRO A CA 1
ATOM 870 C C . PRO A 1 111 ? -4.032 12.489 6.491 1.00 95.44 111 PRO A C 1
ATOM 872 O O . PRO A 1 111 ? -4.176 12.687 5.293 1.00 95.44 111 PRO A O 1
ATOM 875 N N . ASN A 1 112 ? -2.849 12.300 7.075 1.00 93.19 112 ASN A N 1
ATOM 876 C CA . ASN A 1 112 ? -1.554 12.270 6.406 1.00 93.19 112 ASN A CA 1
ATOM 877 C C . ASN A 1 112 ? -0.889 10.882 6.448 1.00 93.19 112 ASN A C 1
ATOM 879 O O . ASN A 1 112 ? 0.308 10.783 6.182 1.00 93.19 112 ASN A O 1
ATOM 883 N N . VAL A 1 113 ? -1.621 9.822 6.820 1.00 94.38 113 VAL A N 1
ATOM 884 C CA . VAL A 1 113 ? -1.099 8.450 6.995 1.00 94.38 113 VAL A CA 1
ATOM 885 C C . VAL A 1 113 ? -0.393 7.898 5.745 1.00 94.38 113 VAL A C 1
ATOM 887 O O . VAL A 1 113 ? 0.494 7.052 5.847 1.00 94.38 113 VAL A O 1
ATOM 890 N N . GLU A 1 114 ? -0.703 8.423 4.561 1.00 91.31 114 GLU A N 1
ATOM 891 C CA . GLU A 1 114 ? -0.035 8.115 3.297 1.00 91.31 114 GLU A CA 1
ATOM 892 C C . GLU A 1 114 ? 1.454 8.481 3.277 1.00 91.31 114 GLU A C 1
ATOM 894 O O . GLU A 1 114 ? 2.195 7.950 2.451 1.00 91.31 114 GLU A O 1
ATOM 899 N N . HIS A 1 115 ? 1.932 9.330 4.195 1.00 91.00 115 HIS A N 1
ATOM 900 C CA . HIS A 1 115 ? 3.358 9.649 4.317 1.00 91.00 115 HIS A CA 1
ATOM 901 C C . HIS A 1 115 ? 4.228 8.442 4.709 1.00 91.00 115 HIS A C 1
ATOM 903 O O . HIS A 1 115 ? 5.446 8.487 4.536 1.00 91.00 115 HIS A O 1
ATOM 909 N N . TYR A 1 116 ? 3.616 7.358 5.203 1.00 92.81 116 TYR A N 1
ATOM 910 C CA . TYR A 1 116 ? 4.299 6.092 5.469 1.00 92.81 116 TYR A CA 1
ATOM 911 C C . TYR A 1 116 ? 4.515 5.237 4.211 1.00 92.81 116 TYR A C 1
ATOM 913 O O . TYR A 1 116 ? 5.202 4.217 4.287 1.00 92.81 116 TYR A O 1
ATOM 921 N N . ASN A 1 117 ? 3.979 5.637 3.050 1.00 88.69 117 ASN A N 1
ATOM 922 C CA . ASN A 1 117 ? 4.200 4.931 1.790 1.00 88.69 117 ASN A CA 1
ATOM 923 C C . ASN A 1 117 ? 5.697 4.805 1.474 1.00 88.69 117 ASN A C 1
ATOM 925 O O . ASN A 1 117 ? 6.427 5.795 1.418 1.00 88.69 117 ASN A O 1
ATOM 929 N N . PHE A 1 118 ? 6.141 3.572 1.221 1.00 75.56 118 PHE A N 1
ATOM 930 C CA . PHE A 1 118 ? 7.522 3.193 0.903 1.00 75.56 118 PHE A CA 1
ATOM 931 C C . PHE A 1 118 ? 8.558 3.553 1.983 1.00 75.56 118 PHE A C 1
ATOM 933 O O . PHE A 1 118 ? 9.765 3.524 1.719 1.00 75.56 118 PHE A O 1
ATOM 940 N N . GLY A 1 119 ? 8.093 3.877 3.193 1.00 82.00 119 GLY A N 1
ATOM 941 C CA . GLY A 1 119 ? 8.907 4.046 4.388 1.00 82.00 119 GLY A CA 1
ATOM 942 C C . GLY A 1 119 ? 8.930 2.778 5.240 1.00 82.00 119 GLY A C 1
ATOM 943 O O . GLY A 1 119 ? 8.002 1.969 5.216 1.00 82.00 119 GLY A O 1
ATOM 944 N N . ARG A 1 120 ? 10.001 2.620 6.022 1.00 90.06 120 ARG A N 1
ATOM 945 C CA . ARG A 1 120 ? 10.048 1.648 7.118 1.00 90.06 120 ARG A CA 1
ATOM 946 C C . ARG A 1 120 ? 9.260 2.200 8.301 1.00 90.06 120 ARG A C 1
ATOM 948 O O . ARG A 1 120 ? 9.556 3.304 8.758 1.00 90.06 120 ARG A O 1
ATOM 955 N N . ILE A 1 121 ? 8.331 1.412 8.827 1.00 94.69 121 ILE A N 1
ATOM 956 C CA . ILE A 1 121 ? 7.639 1.698 10.086 1.00 94.69 121 ILE A CA 1
ATOM 957 C C . ILE A 1 121 ? 7.995 0.654 11.141 1.00 94.69 121 ILE A C 1
ATOM 959 O O . ILE A 1 121 ? 8.217 -0.514 10.823 1.00 94.69 121 ILE A O 1
ATOM 963 N N . THR A 1 122 ? 8.070 1.088 12.395 1.00 96.00 122 THR A N 1
ATOM 964 C CA . THR A 1 122 ? 8.359 0.232 13.551 1.00 96.00 122 THR A CA 1
ATOM 965 C C . THR A 1 122 ? 7.099 0.013 14.380 1.00 96.00 122 THR A C 1
ATOM 967 O O . THR A 1 122 ? 6.087 0.693 14.210 1.00 96.00 122 THR A O 1
ATOM 970 N N . GLU A 1 123 ? 7.172 -0.902 15.337 1.00 96.94 123 GLU A N 1
ATOM 971 C CA . GLU A 1 123 ? 6.092 -1.257 16.260 1.00 96.94 123 GLU A CA 1
ATOM 972 C C . GLU A 1 123 ? 5.713 -0.137 17.243 1.00 96.94 123 GLU A C 1
ATOM 974 O O . GLU A 1 123 ? 4.770 -0.292 18.022 1.00 96.94 123 GLU A O 1
ATOM 979 N N . GLU A 1 124 ? 6.471 0.962 17.231 1.00 97.00 124 GLU A N 1
ATOM 980 C CA . GLU A 1 124 ? 6.256 2.179 18.020 1.00 97.00 124 GLU A CA 1
ATOM 981 C C . GLU A 1 124 ? 5.413 3.215 17.260 1.00 97.00 124 GLU A C 1
ATOM 983 O O . GLU A 1 124 ? 4.860 4.137 17.863 1.00 97.00 124 GLU A O 1
ATOM 988 N N . VAL A 1 125 ? 5.301 3.073 15.935 1.00 96.44 125 VAL A N 1
ATOM 989 C CA . VAL A 1 125 ? 4.539 3.987 15.083 1.00 96.44 125 VAL A CA 1
ATOM 990 C C . VAL A 1 125 ? 3.056 3.668 15.206 1.00 96.44 125 VAL A C 1
ATOM 992 O O . VAL A 1 125 ? 2.593 2.618 14.763 1.00 96.44 125 VAL A O 1
ATOM 995 N N . GLN A 1 126 ? 2.294 4.590 15.791 1.00 97.19 126 GLN A N 1
ATOM 996 C CA . GLN A 1 126 ? 0.841 4.484 15.813 1.00 97.19 126 GLN A CA 1
ATOM 997 C C . GLN A 1 126 ? 0.290 4.792 14.417 1.00 97.19 126 GLN A C 1
ATOM 999 O O . GLN A 1 126 ? 0.446 5.903 13.918 1.00 97.19 126 GLN A O 1
ATOM 1004 N N . LEU A 1 127 ? -0.389 3.822 13.809 1.00 97.12 127 LEU A N 1
ATOM 1005 C CA . LEU A 1 127 ? -1.014 3.979 12.494 1.00 97.12 127 LEU A CA 1
ATOM 1006 C C . LEU A 1 127 ? -2.368 4.684 12.566 1.00 97.12 127 LEU A C 1
ATOM 1008 O O . LEU A 1 127 ? -2.798 5.284 11.590 1.00 97.12 127 LEU A O 1
ATOM 1012 N N . GLY A 1 128 ? -3.051 4.596 13.706 1.00 97.88 128 GLY A N 1
ATOM 1013 C CA . GLY A 1 128 ? -4.373 5.178 13.901 1.00 97.88 128 GLY A CA 1
ATOM 1014 C C . GLY A 1 128 ? -5.083 4.578 15.105 1.00 97.88 128 GLY A C 1
ATOM 1015 O O . GLY A 1 128 ? -4.441 4.158 16.072 1.00 97.88 128 GLY A O 1
ATOM 1016 N N . TRP A 1 129 ? -6.407 4.530 15.027 1.00 98.50 129 TRP A N 1
ATOM 1017 C CA . TRP A 1 129 ? -7.286 3.998 16.058 1.00 98.50 129 TRP A CA 1
ATOM 1018 C C . TRP A 1 129 ? -8.259 2.987 15.467 1.00 98.50 129 TRP A C 1
ATOM 1020 O O . TRP A 1 129 ? -8.806 3.191 14.382 1.00 98.50 129 TRP A O 1
ATOM 1030 N N . VAL A 1 130 ? -8.488 1.905 16.198 1.00 98.38 130 VAL A N 1
ATOM 1031 C CA . VAL A 1 130 ? -9.476 0.876 15.882 1.00 98.38 130 VAL A CA 1
ATOM 1032 C C . VAL A 1 130 ? -10.197 0.544 17.172 1.00 98.38 130 VAL A C 1
ATOM 1034 O O . VAL A 1 130 ? -9.566 0.241 18.187 1.00 98.38 130 VAL A O 1
ATOM 1037 N N . LYS A 1 131 ? -11.526 0.588 17.144 1.00 97.88 131 LYS A N 1
ATOM 1038 C CA . LYS A 1 131 ? -12.315 0.163 18.300 1.00 97.88 131 LYS A CA 1
ATOM 1039 C C . LYS A 1 131 ? -12.041 -1.314 18.595 1.00 97.88 131 LYS A C 1
ATOM 1041 O O . LYS A 1 131 ? -12.059 -2.106 17.651 1.00 97.88 131 LYS A O 1
ATOM 1046 N N . PRO A 1 132 ? -11.828 -1.722 19.859 1.00 96.50 132 PRO A N 1
ATOM 1047 C CA . PRO A 1 132 ? -11.563 -3.122 20.192 1.00 96.50 132 PRO A CA 1
ATOM 1048 C C . PRO A 1 132 ? -12.614 -4.090 19.627 1.00 96.50 132 PRO A C 1
ATOM 1050 O O . PRO A 1 132 ? -12.274 -5.142 19.091 1.00 96.50 132 PRO A O 1
ATOM 1053 N N . GLU A 1 133 ? -13.889 -3.702 19.662 1.00 96.38 133 GLU A N 1
ATOM 1054 C CA . GLU A 1 133 ? -15.015 -4.458 19.102 1.00 96.38 133 GLU A CA 1
ATOM 1055 C C . GLU A 1 133 ? -15.067 -4.490 17.566 1.00 96.38 133 GLU A C 1
ATOM 1057 O O . GLU A 1 133 ? -15.922 -5.162 17.002 1.00 96.38 133 GLU A O 1
ATOM 1062 N N . SER A 1 134 ? -14.191 -3.745 16.891 1.00 97.75 134 SER A N 1
ATOM 1063 C CA . SER A 1 134 ? -14.074 -3.660 15.431 1.00 97.75 134 SER A CA 1
ATOM 1064 C C . SER A 1 134 ? -12.795 -4.303 14.893 1.00 97.75 134 SER A C 1
ATOM 1066 O O . SER A 1 134 ? -12.511 -4.194 13.702 1.00 97.75 134 SER A O 1
ATOM 1068 N N . TRP A 1 135 ? -12.009 -4.988 15.731 1.00 97.38 135 TRP A N 1
ATOM 1069 C CA . TRP A 1 135 ? -10.779 -5.659 15.294 1.00 97.38 135 TRP A CA 1
ATOM 1070 C C . TRP A 1 135 ? -11.011 -6.708 14.198 1.00 97.38 135 TRP A C 1
ATOM 1072 O O . TRP A 1 135 ? -10.173 -6.915 13.317 1.00 97.38 135 TRP A O 1
ATOM 1082 N N . ASP A 1 136 ? -12.161 -7.377 14.222 1.00 96.94 136 ASP A N 1
ATOM 1083 C CA . ASP A 1 136 ? -12.556 -8.362 13.216 1.00 96.94 136 ASP A CA 1
ATOM 1084 C C . ASP A 1 136 ? -12.904 -7.727 11.858 1.00 96.94 136 ASP A C 1
ATOM 1086 O O . ASP A 1 136 ? -12.979 -8.438 10.857 1.00 96.94 136 ASP A O 1
ATOM 1090 N N . LYS A 1 137 ? -13.074 -6.399 11.805 1.00 97.69 137 LYS A N 1
ATOM 1091 C CA . LYS A 1 137 ? -13.324 -5.641 10.572 1.00 97.69 137 LYS A CA 1
ATOM 1092 C C . LYS A 1 137 ? -12.075 -5.375 9.748 1.00 97.69 137 LYS A C 1
ATOM 1094 O O . LYS A 1 137 ? -12.214 -5.054 8.570 1.00 97.69 137 LYS A O 1
ATOM 1099 N N . LEU A 1 138 ? -10.892 -5.541 10.336 1.00 98.12 138 LEU A N 1
ATOM 1100 C CA . LEU A 1 138 ? -9.638 -5.599 9.596 1.00 98.12 138 LEU A CA 1
ATOM 1101 C C . LEU A 1 138 ? -9.403 -7.030 9.116 1.00 98.12 138 LEU A C 1
ATOM 1103 O O . LEU A 1 138 ? -9.425 -7.973 9.916 1.00 98.12 138 LEU A O 1
ATOM 1107 N N . VAL A 1 139 ? -9.153 -7.187 7.822 1.00 97.69 139 VAL A N 1
ATOM 1108 C CA . VAL A 1 139 ? -8.910 -8.478 7.178 1.00 97.69 139 VAL A CA 1
ATOM 1109 C C . VAL A 1 139 ? -7.549 -8.426 6.505 1.00 97.69 139 VAL A C 1
ATOM 1111 O O . VAL A 1 139 ? -7.304 -7.560 5.672 1.00 97.69 139 VAL A O 1
ATOM 1114 N N . ILE A 1 140 ? -6.652 -9.338 6.885 1.00 96.19 140 ILE A N 1
ATOM 1115 C CA . ILE A 1 140 ? -5.311 -9.431 6.300 1.00 96.19 140 ILE A CA 1
ATOM 1116 C C . ILE A 1 140 ? -5.018 -10.893 6.027 1.00 96.19 140 ILE A C 1
ATOM 1118 O O . ILE A 1 140 ? -4.690 -11.652 6.937 1.00 96.19 140 ILE A O 1
ATOM 1122 N N . ASN A 1 141 ? -5.127 -11.270 4.759 1.00 92.81 141 ASN A N 1
ATOM 1123 C CA . ASN A 1 141 ? -4.860 -12.626 4.319 1.00 92.81 141 ASN A CA 1
ATOM 1124 C C . ASN A 1 141 ? -3.655 -12.654 3.382 1.00 92.81 141 ASN A C 1
ATOM 1126 O O . ASN A 1 141 ? -3.429 -11.732 2.595 1.00 92.81 141 ASN A O 1
ATOM 1130 N N . THR A 1 142 ? -2.898 -13.745 3.432 1.00 88.88 142 THR A N 1
ATOM 1131 C CA . THR A 1 142 ? -1.930 -14.061 2.379 1.00 88.88 142 THR A CA 1
ATOM 1132 C C . THR A 1 142 ? -2.654 -14.362 1.061 1.00 88.88 142 THR A C 1
ATOM 1134 O O . THR A 1 142 ? -3.843 -14.695 1.076 1.00 88.88 142 THR A O 1
ATOM 1137 N N . PRO A 1 143 ? -1.952 -14.356 -0.088 1.00 81.50 143 PRO A N 1
ATOM 1138 C CA . PRO A 1 143 ? -2.525 -14.800 -1.363 1.00 81.50 143 PRO A CA 1
ATOM 1139 C C . PRO A 1 143 ? -3.102 -16.229 -1.332 1.00 81.50 143 PRO A C 1
ATOM 1141 O O . PRO A 1 143 ? -3.957 -16.569 -2.146 1.00 81.50 143 PRO A O 1
ATOM 1144 N N . ALA A 1 144 ? -2.662 -17.067 -0.385 1.00 83.62 144 ALA A N 1
ATOM 1145 C CA . ALA A 1 144 ? -3.192 -18.412 -0.157 1.00 83.62 144 ALA A CA 1
ATOM 1146 C C . ALA A 1 144 ? -4.456 -18.446 0.731 1.00 83.62 144 ALA A C 1
ATOM 1148 O O . ALA A 1 144 ? -4.982 -19.526 0.996 1.00 83.62 144 ALA A O 1
ATOM 1149 N N . GLY A 1 145 ? -4.943 -17.293 1.202 1.00 87.94 145 GLY A N 1
ATOM 1150 C CA . GLY A 1 145 ? -6.130 -17.172 2.052 1.00 87.94 145 GLY A CA 1
ATOM 1151 C C . GLY A 1 145 ? -5.882 -17.425 3.542 1.00 87.94 145 GLY A C 1
ATOM 1152 O O . GLY A 1 145 ? -6.831 -17.696 4.273 1.00 87.94 145 GLY A O 1
ATOM 1153 N N . VAL A 1 146 ? -4.628 -17.373 4.000 1.00 91.69 146 VAL A N 1
ATOM 1154 C CA . VAL A 1 146 ? -4.283 -17.563 5.420 1.00 91.69 146 VAL A CA 1
ATOM 1155 C C . VAL A 1 146 ? -4.353 -16.225 6.149 1.00 91.69 146 VAL A C 1
ATOM 1157 O O . VAL A 1 146 ? -3.668 -15.293 5.734 1.00 91.69 146 VAL A O 1
ATOM 1160 N N . ASP A 1 147 ? -5.118 -16.156 7.241 1.00 95.00 147 ASP A N 1
ATOM 1161 C CA . ASP A 1 147 ? -5.169 -14.976 8.115 1.00 95.00 147 ASP A CA 1
ATOM 1162 C C . ASP A 1 147 ? -3.819 -14.768 8.813 1.00 95.00 147 ASP A C 1
ATOM 1164 O O . ASP A 1 147 ? -3.297 -15.652 9.501 1.00 95.00 147 ASP A O 1
ATOM 1168 N N . VAL A 1 148 ? -3.244 -13.588 8.605 1.00 95.62 148 VAL A N 1
ATOM 1169 C CA . VAL A 1 148 ? -1.966 -13.152 9.180 1.00 95.62 148 VAL A CA 1
ATOM 1170 C C . VAL A 1 148 ? -2.092 -11.807 9.894 1.00 95.62 148 VAL A C 1
ATOM 1172 O O . VAL A 1 148 ? -1.080 -11.171 10.188 1.00 95.62 148 VAL A O 1
ATOM 1175 N N . LYS A 1 149 ? -3.315 -11.367 10.216 1.00 96.50 149 LYS A N 1
ATOM 1176 C CA . LYS A 1 149 ? -3.577 -10.070 10.853 1.00 96.50 149 LYS A CA 1
ATOM 1177 C C . LYS A 1 149 ? -2.759 -9.855 12.117 1.00 96.50 149 LYS A C 1
ATOM 1179 O O . LYS A 1 149 ? -2.074 -8.843 12.207 1.00 96.50 149 LYS A O 1
ATOM 1184 N N . ASP A 1 150 ? -2.756 -10.814 13.039 1.00 96.25 150 ASP A N 1
ATOM 1185 C CA . ASP A 1 150 ? -2.042 -10.682 14.320 1.00 96.25 150 ASP A CA 1
ATOM 1186 C C . ASP A 1 150 ? -0.507 -10.736 14.164 1.00 96.25 150 ASP A C 1
ATOM 1188 O O . ASP A 1 150 ? 0.231 -10.385 15.084 1.00 96.25 150 ASP A O 1
ATOM 1192 N N . LYS A 1 151 ? 0.001 -11.149 12.992 1.00 95.25 151 LYS A N 1
ATOM 1193 C CA . LYS A 1 151 ? 1.429 -11.040 12.645 1.00 95.25 151 LYS A CA 1
ATOM 1194 C C . LYS A 1 151 ? 1.782 -9.659 12.098 1.00 95.25 151 LYS A C 1
ATOM 1196 O O . LYS A 1 151 ? 2.958 -9.309 12.059 1.00 95.25 151 LYS A O 1
ATOM 1201 N N . ILE A 1 152 ? 0.792 -8.892 11.646 1.00 95.81 152 ILE A N 1
ATOM 1202 C CA . ILE A 1 152 ? 0.983 -7.601 10.976 1.00 95.81 152 ILE A CA 1
ATOM 1203 C C . ILE A 1 152 ? 0.605 -6.439 11.862 1.00 95.81 152 ILE A C 1
ATOM 1205 O O . ILE A 1 152 ? 1.331 -5.448 11.908 1.00 95.81 152 ILE A O 1
ATOM 1209 N N . LEU A 1 153 ? -0.480 -6.568 12.607 1.00 97.50 153 LEU A N 1
ATOM 1210 C CA . LEU A 1 153 ? -1.005 -5.514 13.445 1.00 97.50 153 LEU A CA 1
ATOM 1211 C C . LEU A 1 153 ? -1.216 -6.019 14.857 1.00 97.50 153 LEU A C 1
ATOM 1213 O O . LEU A 1 153 ? -1.519 -7.184 15.100 1.00 97.50 153 LEU A O 1
ATOM 1217 N N . LYS A 1 154 ? -1.119 -5.083 15.785 1.00 97.94 154 LYS A N 1
ATOM 1218 C CA . LYS A 1 154 ? -1.510 -5.260 17.171 1.00 97.94 154 LYS A CA 1
ATOM 1219 C C . LYS A 1 154 ? -2.343 -4.065 17.613 1.00 97.94 154 LYS A C 1
ATOM 1221 O O . LYS A 1 154 ? -2.182 -2.948 17.113 1.00 97.94 154 LYS A O 1
ATOM 1226 N N . LEU A 1 155 ? -3.207 -4.323 18.581 1.00 97.81 155 LEU A N 1
ATOM 1227 C CA . LEU A 1 155 ? -3.984 -3.317 19.288 1.00 97.81 155 LEU A CA 1
ATOM 1228 C C . LEU A 1 155 ? -3.396 -3.112 20.683 1.00 97.81 155 LEU A C 1
ATOM 1230 O O . LEU A 1 155 ? -3.193 -4.080 21.415 1.00 97.81 155 LEU A O 1
ATOM 1234 N N . ASP A 1 156 ? -3.168 -1.856 21.058 1.00 97.38 156 ASP A N 1
ATOM 1235 C CA . ASP A 1 156 ? -2.932 -1.450 22.447 1.00 97.38 156 ASP A CA 1
ATOM 1236 C C . ASP A 1 156 ? -4.065 -0.514 22.885 1.00 97.38 156 ASP A C 1
ATOM 1238 O O . ASP A 1 156 ? -4.161 0.638 22.451 1.00 97.38 156 ASP A O 1
ATOM 1242 N N . GLY A 1 157 ? -5.004 -1.048 23.670 1.00 96.81 157 GLY A N 1
ATOM 1243 C CA . GLY A 1 157 ? -6.297 -0.406 23.893 1.00 96.81 157 GLY A CA 1
ATOM 1244 C C . GLY A 1 157 ? -7.061 -0.271 22.574 1.00 96.81 157 GLY A C 1
ATOM 1245 O O . GLY A 1 157 ? -7.495 -1.270 22.012 1.00 96.81 157 GLY A O 1
ATOM 1246 N N . ASN A 1 158 ? -7.211 0.959 22.088 1.00 97.12 158 ASN A N 1
ATOM 1247 C CA . ASN A 1 158 ? -7.819 1.291 20.796 1.00 97.12 158 ASN A CA 1
ATOM 1248 C C . ASN A 1 158 ? -6.803 1.796 19.760 1.00 97.12 158 ASN A C 1
ATOM 1250 O O . ASN A 1 158 ? -7.191 2.261 18.692 1.00 97.12 158 ASN A O 1
ATOM 1254 N N . ARG A 1 159 ? -5.507 1.777 20.074 1.00 98.38 159 ARG A N 1
ATOM 1255 C CA . ARG A 1 159 ? -4.456 2.296 19.196 1.00 98.38 159 ARG A CA 1
ATOM 1256 C C . ARG A 1 159 ? -3.914 1.181 18.318 1.00 98.38 159 ARG A C 1
ATOM 1258 O O . ARG A 1 159 ? -3.567 0.107 18.812 1.00 98.38 159 ARG A O 1
ATOM 1265 N N . LEU A 1 160 ? -3.838 1.456 17.021 1.00 98.38 160 LEU A N 1
ATOM 1266 C CA . LEU A 1 160 ? -3.374 0.513 16.014 1.00 98.38 160 LEU A CA 1
ATOM 1267 C C . LEU A 1 160 ? -1.868 0.655 15.793 1.00 98.38 160 LEU A C 1
ATOM 1269 O O . LEU A 1 160 ? -1.397 1.747 15.469 1.00 98.38 160 LEU A O 1
ATOM 1273 N N . TYR A 1 161 ? -1.136 -0.450 15.899 1.00 98.38 161 TYR A N 1
ATOM 1274 C CA . TYR A 1 161 ? 0.312 -0.501 15.695 1.00 98.38 161 TYR A CA 1
ATOM 1275 C C . TYR A 1 161 ? 0.711 -1.669 14.790 1.00 98.38 161 TYR A C 1
ATOM 1277 O O . TYR A 1 161 ? 0.009 -2.683 14.764 1.00 98.38 161 TYR A O 1
ATOM 1285 N N . PRO A 1 162 ? 1.872 -1.595 14.120 1.00 97.50 162 PRO A N 1
ATOM 1286 C CA . PRO A 1 162 ? 2.521 -2.767 13.552 1.00 97.50 162 PRO A CA 1
ATOM 1287 C C . PRO A 1 162 ? 2.893 -3.774 14.646 1.00 97.50 162 PRO A C 1
ATOM 1289 O O . PRO A 1 162 ? 3.351 -3.399 15.729 1.00 97.50 162 PRO A O 1
ATOM 1292 N N . ALA A 1 163 ? 2.721 -5.063 14.368 1.00 97.12 163 ALA A N 1
ATOM 1293 C CA . ALA A 1 163 ? 3.181 -6.142 15.245 1.00 97.12 163 ALA A CA 1
ATOM 1294 C C . ALA A 1 163 ? 4.683 -6.447 15.083 1.00 97.12 163 ALA A C 1
ATOM 1296 O O . ALA A 1 163 ? 5.273 -7.086 15.950 1.00 97.12 163 ALA A O 1
ATOM 1297 N N . GLN A 1 164 ? 5.286 -5.977 13.990 1.00 96.50 164 GLN A N 1
ATOM 1298 C CA . GLN A 1 164 ? 6.706 -6.086 13.646 1.00 96.50 164 GLN A CA 1
ATOM 1299 C C . GLN A 1 164 ? 7.097 -4.912 12.724 1.00 96.50 164 GLN A C 1
ATOM 1301 O O . GLN A 1 164 ? 6.202 -4.187 12.283 1.00 96.50 164 GLN A O 1
ATOM 1306 N N . PRO A 1 165 ? 8.383 -4.702 12.391 1.00 96.00 165 PRO A N 1
ATOM 1307 C CA . PRO A 1 165 ? 8.773 -3.696 11.413 1.00 96.00 165 PRO A CA 1
ATOM 1308 C C . PRO A 1 165 ? 8.261 -4.053 10.014 1.00 96.00 165 PRO A C 1
ATOM 1310 O O . PRO A 1 165 ? 8.450 -5.176 9.538 1.00 96.00 165 PRO A O 1
ATOM 1313 N N . LEU A 1 166 ? 7.633 -3.088 9.344 1.00 96.12 166 LEU A N 1
ATOM 1314 C CA . LEU A 1 166 ? 6.990 -3.282 8.044 1.00 96.12 166 LEU A CA 1
ATOM 1315 C C . LEU A 1 166 ? 7.389 -2.188 7.059 1.00 96.12 166 LEU A C 1
ATOM 1317 O O . LEU A 1 166 ? 7.769 -1.079 7.446 1.00 96.12 166 LEU A O 1
ATOM 1321 N N . LYS A 1 167 ? 7.210 -2.488 5.775 1.00 95.31 167 LYS A N 1
ATOM 1322 C CA . LYS A 1 167 ? 7.073 -1.474 4.726 1.00 95.31 167 LYS A CA 1
ATOM 1323 C C . LYS A 1 167 ? 5.629 -1.453 4.266 1.00 95.31 167 LYS A C 1
ATOM 1325 O O . LYS A 1 167 ? 5.107 -2.482 3.836 1.00 95.31 167 LYS A O 1
ATOM 1330 N N . LEU A 1 168 ? 5.007 -0.282 4.357 1.00 94.75 168 LEU A N 1
ATOM 1331 C CA . LEU A 1 168 ? 3.658 -0.049 3.854 1.00 94.75 168 LEU A CA 1
ATOM 1332 C C . LEU A 1 168 ? 3.716 0.687 2.524 1.00 94.75 168 LEU A C 1
ATOM 1334 O O . LEU A 1 168 ? 4.615 1.498 2.294 1.00 94.75 168 LEU A O 1
ATOM 1338 N N . PHE A 1 169 ? 2.761 0.424 1.644 1.00 92.44 169 PHE A N 1
ATOM 1339 C CA . PHE A 1 169 ? 2.646 1.138 0.376 1.00 92.44 169 PHE A CA 1
ATOM 1340 C C . PHE A 1 169 ? 1.219 1.090 -0.171 1.00 92.44 169 PHE A C 1
ATOM 1342 O O . PHE A 1 169 ? 0.388 0.297 0.276 1.00 92.44 169 PHE A O 1
ATOM 1349 N N . MET A 1 170 ? 0.949 1.986 -1.125 1.00 91.06 170 MET A N 1
ATOM 1350 C CA . MET A 1 170 ? -0.385 2.273 -1.664 1.00 91.06 170 MET A CA 1
ATOM 1351 C C . MET A 1 170 ? -1.427 2.553 -0.566 1.00 91.06 170 MET A C 1
ATOM 1353 O O . MET A 1 170 ? -2.598 2.205 -0.693 1.00 91.06 170 MET A O 1
ATOM 1357 N N . ILE A 1 171 ? -0.999 3.195 0.522 1.00 93.75 171 ILE A N 1
ATOM 1358 C CA . ILE A 1 171 ? -1.893 3.714 1.551 1.00 93.75 171 ILE A CA 1
ATOM 1359 C C . ILE A 1 171 ? -2.782 4.781 0.917 1.00 93.75 171 ILE A C 1
ATOM 1361 O O . ILE A 1 171 ? -2.281 5.731 0.308 1.00 93.75 171 ILE A O 1
ATOM 1365 N N . THR A 1 172 ? -4.092 4.638 1.094 1.00 90.25 172 THR A N 1
ATOM 1366 C CA . THR A 1 172 ? -5.087 5.598 0.613 1.00 90.25 172 THR A CA 1
ATOM 1367 C C . THR A 1 172 ? -5.661 6.423 1.759 1.00 90.25 172 THR A C 1
ATOM 1369 O O . THR A 1 172 ? -5.911 5.903 2.847 1.00 90.25 172 THR A O 1
ATOM 1372 N N . THR A 1 173 ? -5.924 7.706 1.499 1.00 92.44 173 THR A N 1
ATOM 1373 C CA . THR A 1 173 ? -6.729 8.594 2.360 1.00 92.44 173 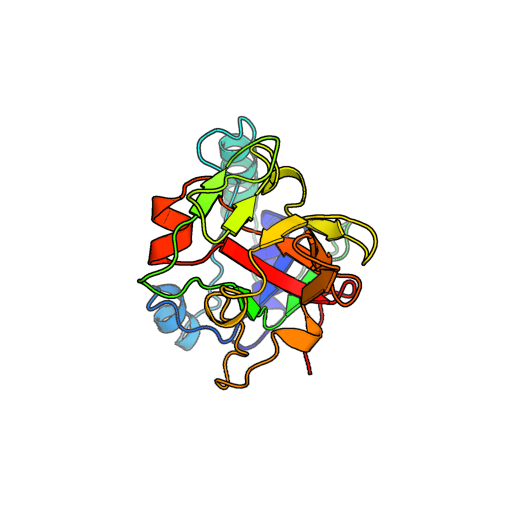THR A CA 1
ATOM 1374 C C . THR A 1 173 ? -8.160 8.779 1.864 1.00 92.44 173 THR A C 1
ATOM 1376 O O . THR A 1 173 ? -8.941 9.555 2.413 1.00 92.44 173 THR A O 1
ATOM 1379 N N . ASN A 1 174 ? -8.544 8.045 0.819 1.00 93.19 174 ASN A N 1
ATOM 1380 C CA . ASN A 1 174 ? -9.902 8.048 0.307 1.00 93.19 174 ASN A CA 1
ATOM 1381 C C . ASN A 1 174 ? -10.695 6.894 0.928 1.00 93.19 174 ASN A C 1
ATOM 1383 O O . ASN A 1 174 ? -10.518 5.735 0.555 1.00 93.19 174 ASN A O 1
ATOM 1387 N N . ALA A 1 175 ? -11.637 7.227 1.812 1.00 94.50 175 ALA A N 1
ATOM 1388 C CA . ALA A 1 175 ? -12.482 6.248 2.497 1.00 94.50 175 ALA A CA 1
ATOM 1389 C C . ALA A 1 175 ? -13.258 5.323 1.542 1.00 94.50 175 ALA A C 1
ATOM 1391 O O . ALA A 1 175 ? -13.483 4.160 1.865 1.00 94.50 175 ALA A O 1
ATOM 1392 N N . SER A 1 176 ? -13.645 5.802 0.354 1.00 94.12 176 SER A N 1
ATOM 1393 C CA . SER A 1 176 ? -14.351 4.963 -0.626 1.00 94.12 176 SER A CA 1
ATOM 1394 C C . SER A 1 176 ? -13.424 3.913 -1.241 1.00 94.12 176 SER A C 1
ATOM 1396 O O . SER A 1 176 ? -13.844 2.774 -1.432 1.00 94.12 176 SER A O 1
ATOM 1398 N N . ILE A 1 177 ? -12.161 4.268 -1.503 1.00 92.50 177 ILE A N 1
ATOM 1399 C CA . ILE A 1 177 ? -11.139 3.327 -1.994 1.00 92.50 177 ILE A CA 1
ATOM 1400 C C . ILE A 1 177 ? -10.777 2.335 -0.886 1.00 92.50 177 ILE A C 1
ATOM 1402 O O . ILE A 1 177 ? -10.820 1.133 -1.119 1.00 92.50 177 ILE A O 1
ATOM 1406 N N . ALA A 1 178 ? -10.550 2.822 0.340 1.00 94.38 178 ALA A N 1
ATOM 1407 C CA . ALA A 1 178 ? -10.253 1.977 1.498 1.00 94.38 178 ALA A CA 1
ATOM 1408 C C . ALA A 1 178 ? -11.313 0.892 1.742 1.00 94.38 178 ALA A C 1
ATOM 1410 O O . ALA A 1 178 ? -10.986 -0.219 2.151 1.00 94.38 178 ALA A O 1
ATOM 1411 N N . LYS A 1 179 ? -12.588 1.216 1.490 1.00 94.12 179 LYS A N 1
ATOM 1412 C CA . LYS A 1 179 ? -13.709 0.281 1.634 1.00 94.12 179 LYS A CA 1
ATOM 1413 C C . LYS A 1 179 ? -13.899 -0.681 0.463 1.00 94.12 179 LYS A C 1
ATOM 1415 O O . LYS A 1 179 ? -14.495 -1.727 0.675 1.00 94.12 179 LYS A O 1
ATOM 1420 N N . SER A 1 180 ? -13.514 -0.301 -0.753 1.00 91.75 180 SER A N 1
ATOM 1421 C CA . SER A 1 180 ? -13.810 -1.086 -1.965 1.00 91.75 180 SER A CA 1
ATOM 1422 C C . SER A 1 180 ? -12.628 -1.899 -2.482 1.00 91.75 180 SER A C 1
ATOM 1424 O O . SER A 1 180 ? -12.843 -2.843 -3.238 1.00 91.75 180 SER A O 1
ATOM 1426 N N . ASP A 1 181 ? -11.408 -1.550 -2.079 1.00 91.75 181 ASP A N 1
ATOM 1427 C CA . ASP A 1 181 ? -10.189 -2.273 -2.435 1.00 91.75 181 ASP A CA 1
ATOM 1428 C C . ASP A 1 181 ? -9.375 -2.602 -1.182 1.00 91.75 181 ASP A C 1
ATOM 1430 O O . ASP A 1 181 ? -9.475 -3.705 -0.652 1.00 91.75 181 ASP A O 1
ATOM 1434 N N . CYS A 1 182 ? -8.589 -1.651 -0.676 1.00 93.88 182 CYS A N 1
ATOM 1435 C CA . CYS A 1 182 ? -7.768 -1.866 0.507 1.00 93.88 182 CYS A CA 1
ATOM 1436 C C . CYS A 1 182 ? -7.329 -0.562 1.164 1.00 93.88 182 CYS A C 1
ATOM 1438 O O . CYS A 1 182 ? -7.329 0.508 0.555 1.00 93.88 182 CYS A O 1
ATOM 1440 N N . LEU A 1 183 ? -6.930 -0.669 2.429 1.00 95.12 183 LEU A N 1
ATOM 1441 C CA . LEU A 1 183 ? -6.360 0.432 3.191 1.00 95.12 183 LEU A CA 1
ATOM 1442 C C . LEU A 1 183 ? -4.901 0.678 2.808 1.00 95.12 183 LEU A C 1
ATOM 1444 O O . LEU A 1 183 ? -4.497 1.830 2.658 1.00 95.12 183 LEU A O 1
ATOM 1448 N N . PHE A 1 184 ? -4.136 -0.411 2.689 1.00 95.12 184 PHE A N 1
ATOM 1449 C CA . PHE A 1 184 ? -2.746 -0.447 2.246 1.00 95.12 184 PHE A CA 1
ATOM 1450 C C . PHE A 1 184 ? -2.272 -1.887 2.019 1.00 95.12 184 PHE A C 1
ATOM 1452 O O . PHE A 1 184 ? -2.915 -2.856 2.437 1.00 95.12 184 PHE A O 1
ATOM 1459 N N 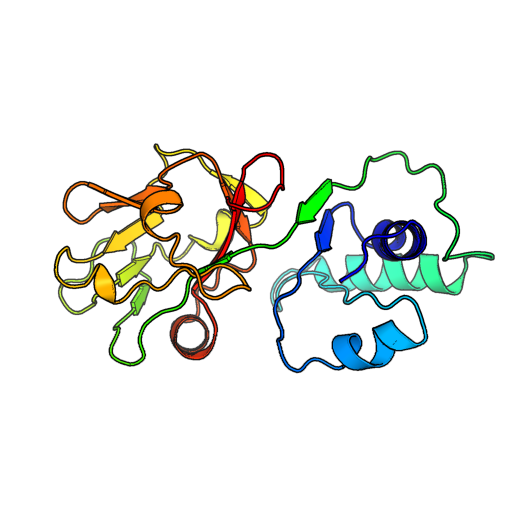. TYR A 1 185 ? -1.090 -2.006 1.424 1.00 94.75 185 TYR A N 1
ATOM 1460 C CA . TYR A 1 185 ? -0.326 -3.244 1.332 1.00 94.75 185 TYR A CA 1
ATOM 1461 C C . TYR A 1 185 ? 0.836 -3.235 2.325 1.00 94.75 185 TYR A C 1
ATOM 1463 O O . TYR A 1 185 ? 1.338 -2.168 2.691 1.00 94.75 185 TYR A O 1
ATOM 1471 N N . ALA A 1 186 ? 1.274 -4.422 2.746 1.00 94.94 186 ALA A N 1
ATOM 1472 C CA . ALA A 1 186 ? 2.391 -4.586 3.669 1.00 94.94 186 ALA A CA 1
ATOM 1473 C C . ALA A 1 186 ? 3.307 -5.758 3.288 1.00 94.94 186 ALA A C 1
ATOM 1475 O O . ALA A 1 186 ? 2.849 -6.808 2.836 1.00 94.94 186 ALA A O 1
ATOM 1476 N N . VAL A 1 187 ? 4.602 -5.580 3.546 1.00 94.25 187 VAL A N 1
ATOM 1477 C CA . VAL A 1 187 ? 5.644 -6.625 3.567 1.00 94.25 187 VAL A CA 1
ATOM 1478 C C . VAL A 1 187 ? 6.498 -6.460 4.822 1.00 94.25 187 VAL A C 1
ATOM 1480 O O . VAL A 1 187 ? 6.452 -5.410 5.475 1.00 94.25 187 VAL A O 1
ATOM 1483 N N . THR A 1 188 ? 7.300 -7.472 5.154 1.00 93.38 188 THR A N 1
ATOM 1484 C CA . THR A 1 188 ? 8.338 -7.330 6.183 1.00 93.38 188 THR A CA 1
ATOM 1485 C C . THR A 1 188 ? 9.345 -6.253 5.784 1.00 93.38 188 THR A C 1
ATOM 1487 O O . THR A 1 188 ? 9.510 -5.907 4.613 1.00 93.38 188 THR A O 1
ATOM 1490 N N . ASP A 1 189 ? 10.053 -5.701 6.763 1.00 90.81 189 ASP A N 1
ATOM 1491 C CA . ASP A 1 189 ? 11.039 -4.643 6.530 1.00 90.81 189 ASP A CA 1
ATOM 1492 C C . ASP A 1 189 ? 12.172 -5.025 5.554 1.00 90.81 189 ASP A C 1
ATOM 1494 O O . ASP A 1 189 ? 12.698 -4.170 4.847 1.00 90.81 189 ASP A O 1
ATOM 1498 N N . ASP A 1 190 ? 12.521 -6.303 5.428 1.00 90.06 190 ASP A N 1
ATOM 1499 C CA . ASP A 1 190 ? 13.494 -6.769 4.430 1.00 90.06 190 ASP A CA 1
ATOM 1500 C C . ASP A 1 190 ? 12.902 -6.958 3.018 1.00 90.06 190 ASP A C 1
ATOM 1502 O O . ASP A 1 190 ? 13.630 -7.297 2.089 1.00 90.06 190 ASP A O 1
ATOM 1506 N N . GLY A 1 191 ? 11.604 -6.689 2.831 1.00 87.12 191 GLY A N 1
ATOM 1507 C CA . GLY A 1 191 ? 10.895 -6.839 1.559 1.00 87.12 191 GLY A CA 1
ATOM 1508 C C . GLY A 1 191 ? 10.434 -8.266 1.259 1.00 87.12 191 GLY A C 1
ATOM 1509 O O . GLY A 1 191 ? 9.907 -8.517 0.173 1.00 87.12 191 GLY A O 1
ATOM 1510 N N . SER A 1 192 ? 10.618 -9.205 2.188 1.00 87.38 192 SER A N 1
ATOM 1511 C CA . SER A 1 192 ? 10.157 -10.582 2.027 1.00 87.38 192 SER A CA 1
ATOM 1512 C C . SER A 1 192 ? 8.670 -10.761 2.368 1.00 87.38 192 SER A C 1
ATOM 1514 O O . SER A 1 192 ? 7.977 -9.861 2.852 1.00 87.38 192 SER A O 1
ATOM 1516 N N . HIS A 1 193 ? 8.152 -11.941 2.030 1.00 82.19 193 HIS A N 1
ATOM 1517 C CA . HIS A 1 193 ? 6.763 -12.294 2.279 1.00 82.19 193 HIS A CA 1
ATOM 1518 C C . HIS A 1 193 ? 6.555 -12.707 3.733 1.00 82.19 193 HIS A C 1
ATOM 1520 O O . HIS A 1 193 ? 7.448 -13.240 4.392 1.00 82.19 193 HIS A O 1
ATOM 1526 N N . LEU A 1 194 ? 5.331 -12.527 4.215 1.00 79.75 194 LEU A N 1
ATOM 1527 C CA . LEU A 1 194 ? 4.958 -12.895 5.575 1.00 79.75 194 LEU A CA 1
ATOM 1528 C C . LEU A 1 194 ? 4.648 -14.392 5.637 1.00 79.75 194 LEU A C 1
ATOM 1530 O O . LEU A 1 194 ? 3.760 -14.872 4.931 1.00 79.75 194 LEU A O 1
ATOM 1534 N N . GLN A 1 195 ? 5.391 -15.121 6.473 1.00 62.81 195 GLN A N 1
ATOM 1535 C CA . GLN A 1 195 ? 5.129 -16.528 6.802 1.00 62.81 195 GLN A CA 1
ATOM 1536 C C . GLN A 1 195 ? 4.093 -16.644 7.909 1.00 62.81 195 GLN A C 1
ATOM 1538 O O . GLN A 1 195 ? 4.171 -15.867 8.887 1.00 62.81 195 GLN A O 1
#

Radius of gyration: 18.14 Å; chains: 1; bounding box: 45×35×52 Å

Foldseek 3Di:
DDDDQQLVLLCLLQDLEAEAAPDCPVDPCVVVVVPDRDDDDQQDDPPPPCSVVSVVSSVVSVVPDPDRRHHDPDPHHRQYAYQWKFKAFDLPFFEAEDPADDPPGQWYAHLVLQVLAQHKDAQPDFRGFGAPVRLVRIAIAGSVGHGCSCQAWDDDHGTIGGPGIKRWHPADNDRVCCHPPGRIIIDHPSSDHDD

Sequence (195 aa):
MKQDAQHEALTSLFTKRMLVTGLRLGALFEYSERDVPTVTIECGGAQDPRADDIAYEGLVRYATANDVLTPQPADWQLEVLTEPVRLELRDDARITYSEAEDVYADITLPPNVEHYNFGRITEEVQLGWVKPESWDKLVINTPAGVDVKDKILKLDGNRLYPAQPLKLFMITTNASIAKSDCLFYAVTDDGSHLQ

pLDDT: mean 91.03, std 7.94, range [56.44, 98.5]